Protein AF-A0A0A1UCP6-F1 (afdb_monomer)

pLDDT: mean 75.18, std 12.32, range [42.5, 94.0]

Structure (mmCIF, N/CA/C/O backbone):
data_AF-A0A0A1UCP6-F1
#
_entry.id   AF-A0A0A1UCP6-F1
#
loop_
_atom_site.group_PDB
_atom_site.id
_atom_site.type_symbol
_atom_site.label_atom_id
_atom_site.label_alt_id
_atom_site.label_comp_id
_atom_site.label_asym_id
_atom_site.label_entity_id
_atom_site.label_seq_id
_atom_site.pdbx_PDB_ins_code
_atom_site.Cartn_x
_atom_site.Cartn_y
_atom_site.Cartn_z
_atom_site.occupancy
_atom_site.B_iso_or_equiv
_atom_site.auth_seq_id
_atom_site.auth_comp_id
_atom_site.auth_asym_id
_atom_site.auth_atom_id
_atom_site.pdbx_PDB_model_num
ATOM 1 N N . MET A 1 1 ? 9.642 15.425 -18.291 1.00 62.22 1 MET A N 1
ATOM 2 C CA . MET A 1 1 ? 8.719 14.334 -17.894 1.00 62.22 1 MET A CA 1
ATOM 3 C C . MET A 1 1 ? 8.467 14.471 -16.398 1.00 62.22 1 MET A C 1
ATOM 5 O O . MET A 1 1 ? 9.433 14.628 -15.663 1.00 62.22 1 MET A O 1
ATOM 9 N N . ASP A 1 2 ? 7.204 14.522 -15.971 1.00 71.44 2 ASP A N 1
ATOM 10 C CA . ASP A 1 2 ? 6.831 14.714 -14.560 1.00 71.44 2 ASP A CA 1
ATOM 11 C C . ASP A 1 2 ? 6.806 13.388 -13.767 1.00 71.44 2 ASP A C 1
ATOM 13 O O . ASP A 1 2 ? 6.922 12.300 -14.337 1.00 71.44 2 ASP A O 1
ATOM 17 N N . ILE A 1 3 ? 6.688 13.482 -12.436 1.00 72.69 3 ILE A N 1
ATOM 18 C CA . ILE A 1 3 ? 6.697 12.328 -11.514 1.00 72.69 3 ILE A CA 1
ATOM 19 C C . ILE A 1 3 ? 5.579 11.337 -11.844 1.00 72.69 3 ILE A C 1
ATOM 21 O O . ILE A 1 3 ? 5.794 10.130 -11.817 1.00 72.69 3 ILE A O 1
ATOM 25 N N . ILE A 1 4 ? 4.396 11.837 -12.193 1.00 79.56 4 ILE A N 1
ATOM 26 C CA . ILE A 1 4 ? 3.227 11.015 -12.520 1.00 79.56 4 ILE A CA 1
ATOM 27 C C . ILE A 1 4 ? 3.495 10.199 -13.780 1.00 79.56 4 ILE A C 1
ATOM 29 O O . ILE A 1 4 ? 3.232 9.001 -13.818 1.00 79.56 4 ILE A O 1
ATOM 33 N N . THR A 1 5 ? 4.067 10.825 -14.804 1.00 80.81 5 THR A N 1
ATOM 34 C CA . THR A 1 5 ? 4.462 10.149 -16.037 1.00 80.81 5 THR A CA 1
ATOM 35 C C . THR A 1 5 ? 5.521 9.087 -15.756 1.00 80.81 5 THR A C 1
ATOM 37 O O . THR A 1 5 ? 5.416 7.981 -16.279 1.00 80.81 5 THR A O 1
ATOM 40 N N . LEU A 1 6 ? 6.495 9.366 -14.884 1.00 77.50 6 LEU A N 1
ATOM 41 C CA . LEU A 1 6 ? 7.478 8.362 -14.471 1.00 77.50 6 LEU A CA 1
ATOM 42 C C . LEU A 1 6 ? 6.816 7.167 -13.766 1.00 77.50 6 LEU A C 1
ATOM 44 O O . LEU A 1 6 ? 7.132 6.024 -14.088 1.00 77.50 6 LEU A O 1
ATOM 48 N N . LEU A 1 7 ? 5.893 7.415 -12.835 1.00 78.69 7 LEU A N 1
ATOM 49 C CA . LEU A 1 7 ? 5.164 6.357 -12.131 1.00 78.69 7 LEU A CA 1
ATOM 50 C C . LEU A 1 7 ? 4.302 5.523 -13.093 1.00 78.69 7 LEU A C 1
ATOM 52 O O . LEU A 1 7 ? 4.290 4.300 -12.990 1.00 78.69 7 LEU A O 1
ATOM 56 N N . LYS A 1 8 ? 3.660 6.147 -14.089 1.00 85.75 8 LYS A N 1
ATOM 57 C CA . LYS A 1 8 ? 2.941 5.433 -15.163 1.00 85.75 8 LYS A CA 1
ATOM 58 C C . LYS A 1 8 ? 3.870 4.597 -16.033 1.00 85.75 8 LYS A C 1
ATOM 60 O O . LYS A 1 8 ? 3.521 3.497 -16.433 1.00 85.75 8 LYS A O 1
ATOM 65 N N . VAL A 1 9 ? 5.062 5.096 -16.346 1.00 81.75 9 VAL A N 1
ATOM 66 C CA . VAL A 1 9 ? 6.049 4.304 -17.088 1.00 81.75 9 VAL A CA 1
ATOM 67 C C . VAL A 1 9 ? 6.480 3.103 -16.247 1.00 81.75 9 VAL A C 1
ATOM 69 O O . VAL A 1 9 ? 6.507 1.989 -16.761 1.00 81.75 9 VAL A O 1
ATOM 72 N N . LEU A 1 10 ? 6.727 3.293 -14.947 1.00 77.81 10 LEU A N 1
ATOM 73 C CA . LEU A 1 10 ? 7.069 2.218 -14.012 1.00 77.81 10 LEU A CA 1
ATOM 74 C C . LEU A 1 10 ? 6.022 1.103 -13.952 1.00 77.81 10 LEU A C 1
ATOM 76 O O . LEU A 1 10 ? 6.405 -0.065 -13.852 1.00 77.81 10 LEU A O 1
ATOM 80 N N . THR A 1 11 ? 4.726 1.424 -14.032 1.00 80.00 11 THR A N 1
ATOM 81 C CA . THR A 1 11 ? 3.682 0.386 -14.050 1.00 80.00 11 THR A CA 1
ATOM 82 C C . THR A 1 11 ? 3.721 -0.477 -15.304 1.00 80.00 11 THR A C 1
ATOM 84 O O . THR A 1 11 ? 3.283 -1.621 -15.266 1.00 80.00 11 THR A O 1
ATOM 87 N N . VAL A 1 12 ? 4.287 0.042 -16.395 1.00 79.19 12 VAL A N 1
ATOM 88 C CA . VAL A 1 12 ? 4.364 -0.650 -17.683 1.00 79.19 12 VAL A CA 1
ATOM 89 C C . VAL A 1 12 ? 5.700 -1.359 -17.885 1.00 79.19 12 VAL A C 1
ATOM 91 O O . VAL A 1 12 ? 5.734 -2.349 -18.601 1.00 79.19 12 VAL A O 1
ATOM 94 N N . ILE A 1 13 ? 6.805 -0.895 -17.296 1.00 76.12 13 ILE A N 1
ATOM 95 C CA . ILE A 1 13 ? 8.137 -1.461 -17.587 1.00 76.12 13 ILE A CA 1
ATOM 96 C C . ILE A 1 13 ? 8.645 -2.469 -16.552 1.00 76.12 13 ILE A C 1
ATOM 98 O O . ILE A 1 13 ?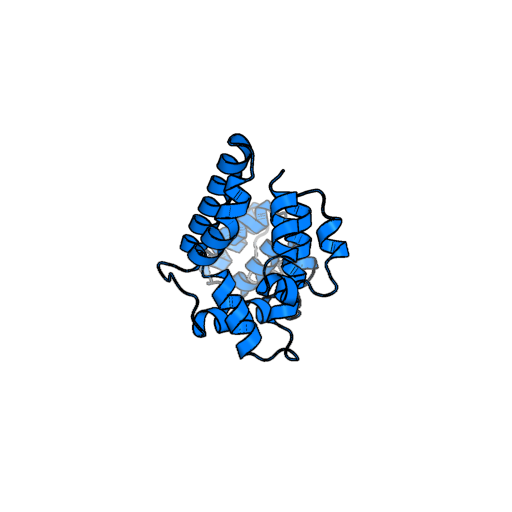 9.540 -3.247 -16.879 1.00 76.12 13 ILE A O 1
ATOM 102 N N . SER A 1 14 ? 8.140 -2.454 -15.310 1.00 77.69 14 SER A N 1
ATOM 103 C CA . SER A 1 14 ? 8.591 -3.417 -14.296 1.00 77.69 14 SER A CA 1
ATOM 104 C C . SER A 1 14 ? 7.776 -4.705 -14.419 1.00 77.69 14 SER A C 1
ATOM 106 O O . SER A 1 14 ? 6.551 -4.641 -14.381 1.00 77.69 14 SER A O 1
ATOM 108 N N . PRO A 1 15 ? 8.401 -5.889 -14.515 1.00 81.56 15 PRO A N 1
ATOM 109 C CA . PRO A 1 15 ? 7.662 -7.152 -14.567 1.00 81.56 15 PRO A CA 1
ATOM 110 C C . PRO A 1 15 ? 6.714 -7.345 -13.374 1.00 81.56 15 PRO A C 1
ATOM 112 O O . PRO A 1 15 ? 5.604 -7.842 -13.517 1.00 81.56 15 PRO A O 1
ATOM 115 N N . GLU A 1 16 ? 7.133 -6.913 -12.187 1.00 82.75 16 GLU A N 1
ATOM 116 C CA . GLU A 1 16 ? 6.365 -7.038 -10.950 1.00 82.75 16 GLU A CA 1
ATOM 117 C C . GLU A 1 16 ? 5.139 -6.117 -10.955 1.00 82.75 16 GLU A C 1
ATOM 119 O O . GLU A 1 16 ? 4.050 -6.541 -10.579 1.00 82.75 16 GLU A O 1
ATOM 124 N N . THR A 1 17 ? 5.285 -4.878 -11.439 1.00 81.75 17 THR A N 1
ATOM 125 C CA . THR A 1 17 ? 4.154 -3.950 -11.572 1.00 81.75 17 THR A CA 1
ATOM 126 C C . THR A 1 17 ? 3.207 -4.406 -12.677 1.00 81.75 17 THR A C 1
ATOM 128 O O . THR A 1 17 ? 1.997 -4.372 -12.476 1.00 81.75 17 THR A O 1
ATOM 131 N N . GLN A 1 18 ? 3.725 -4.920 -13.796 1.00 84.75 18 GLN A N 1
ATOM 132 C CA . GLN A 1 18 ? 2.898 -5.446 -14.882 1.00 84.75 18 GLN A CA 1
ATOM 133 C C . GLN A 1 18 ? 1.948 -6.550 -14.409 1.00 84.75 18 GLN A C 1
ATOM 135 O O . GLN A 1 18 ? 0.801 -6.612 -14.849 1.00 84.75 18 GLN A O 1
ATOM 140 N N . VAL A 1 19 ? 2.428 -7.422 -13.518 1.00 87.81 19 VAL A N 1
ATOM 141 C CA . VAL A 1 19 ? 1.635 -8.520 -12.958 1.00 87.81 19 VAL A CA 1
ATOM 142 C C . VAL A 1 19 ? 0.535 -8.003 -12.029 1.00 87.81 19 VAL A C 1
ATOM 144 O O . VAL A 1 19 ? -0.573 -8.529 -12.069 1.00 87.81 19 VAL A O 1
ATOM 147 N N . ILE A 1 20 ? 0.807 -6.970 -11.226 1.00 88.50 20 ILE A N 1
ATOM 148 C CA . ILE A 1 20 ? -0.195 -6.378 -10.325 1.00 88.50 20 ILE A CA 1
ATOM 149 C C . ILE A 1 20 ? -1.248 -5.591 -11.117 1.00 88.50 20 ILE A C 1
ATOM 151 O O . ILE A 1 20 ? -2.444 -5.745 -10.889 1.00 88.50 20 ILE A O 1
ATOM 155 N N . PHE A 1 21 ? -0.816 -4.750 -12.056 1.00 88.81 21 PHE A N 1
ATOM 156 C CA . PHE A 1 21 ? -1.689 -3.817 -12.774 1.00 88.81 21 PHE A CA 1
ATOM 157 C C . PHE A 1 21 ? -2.308 -4.412 -14.046 1.00 88.81 21 PHE A C 1
ATOM 159 O O . PHE A 1 21 ? -2.930 -3.692 -14.834 1.00 88.81 21 PHE A O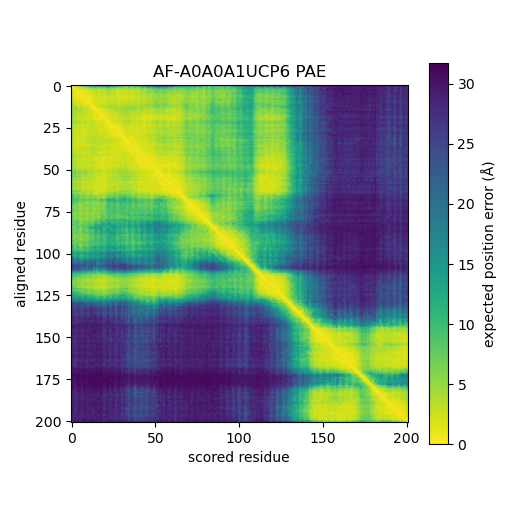 1
ATOM 166 N N . GLN A 1 22 ? -2.170 -5.723 -14.266 1.00 87.88 22 GLN A N 1
ATOM 167 C CA . GLN A 1 22 ? -2.769 -6.395 -15.411 1.00 87.88 22 GLN A CA 1
ATOM 168 C C . GLN A 1 22 ? -4.293 -6.205 -15.409 1.00 87.88 22 GLN A C 1
ATOM 170 O O . GLN A 1 22 ? -4.979 -6.586 -14.469 1.00 87.88 22 GLN A O 1
ATOM 175 N N . GLY A 1 23 ? -4.823 -5.614 -16.484 1.00 87.25 23 GLY A N 1
ATOM 176 C CA . GLY A 1 23 ? -6.251 -5.292 -16.600 1.00 87.25 23 GLY A CA 1
ATOM 177 C C . GLY A 1 23 ? -6.663 -3.949 -15.983 1.00 87.25 23 GLY A C 1
ATOM 178 O O . GLY A 1 23 ? -7.794 -3.533 -16.195 1.00 87.25 23 GLY A O 1
ATOM 179 N N . HIS A 1 24 ? -5.746 -3.241 -15.314 1.00 89.88 24 HIS A N 1
ATOM 180 C CA . HIS A 1 24 ? -5.989 -1.945 -14.664 1.00 89.88 24 HIS A CA 1
ATOM 181 C C . HIS A 1 24 ? -5.216 -0.776 -15.301 1.00 89.88 24 HIS A C 1
ATOM 183 O O . HIS A 1 24 ? -5.232 0.346 -14.798 1.00 89.88 24 HIS A O 1
ATOM 189 N N . TYR A 1 25 ? -4.519 -1.007 -16.419 1.00 88.69 25 TYR A N 1
ATOM 190 C CA . TYR A 1 25 ? -3.689 0.020 -17.058 1.00 88.69 25 TYR A CA 1
ATOM 191 C C . TYR A 1 25 ? -4.474 1.269 -17.458 1.00 88.69 25 TYR A C 1
ATOM 193 O O . TYR A 1 25 ? -3.958 2.372 -17.324 1.00 88.69 25 TYR A O 1
ATOM 201 N N . GLU A 1 26 ? -5.709 1.116 -17.937 1.00 88.12 26 GLU A N 1
ATOM 202 C CA . GLU A 1 26 ? -6.530 2.262 -18.328 1.00 88.12 26 GLU A CA 1
ATOM 203 C C . GLU A 1 26 ? -6.838 3.167 -17.126 1.00 88.12 26 GLU A C 1
ATOM 205 O O . GLU A 1 26 ? -6.632 4.377 -17.212 1.00 88.12 26 GLU A O 1
ATOM 210 N N . GLU A 1 27 ? -7.219 2.579 -15.989 1.00 88.94 27 GLU A N 1
ATOM 211 C CA . GLU A 1 27 ? -7.476 3.293 -14.731 1.00 88.94 27 GLU A CA 1
ATOM 212 C C . GLU A 1 27 ? -6.234 4.083 -14.289 1.00 88.94 27 GLU A C 1
ATOM 214 O O . GLU A 1 27 ? -6.307 5.283 -14.025 1.00 88.94 27 GLU A O 1
ATOM 219 N N . VAL A 1 28 ? -5.063 3.438 -14.316 1.00 88.00 28 VAL A N 1
ATOM 220 C CA . VAL A 1 28 ? -3.780 4.056 -13.944 1.00 88.00 28 VAL A CA 1
ATOM 221 C C . VAL A 1 28 ? -3.369 5.177 -14.904 1.00 88.00 28 VAL A C 1
ATOM 223 O O . VAL A 1 28 ? -2.857 6.221 -14.487 1.00 88.00 28 VAL A O 1
ATOM 226 N N . LEU A 1 29 ? -3.556 4.980 -16.210 1.00 89.00 29 LEU A N 1
ATOM 227 C CA . LEU A 1 29 ? -3.152 5.953 -17.225 1.00 89.00 29 LEU A CA 1
ATOM 228 C C . LEU A 1 29 ? -4.046 7.199 -17.222 1.00 89.00 29 LEU A C 1
ATOM 230 O O . LEU A 1 29 ? -3.567 8.273 -17.603 1.00 89.00 29 LEU A O 1
ATOM 234 N N . GLN A 1 30 ? -5.290 7.089 -16.749 1.00 90.38 30 GLN A N 1
ATOM 235 C CA . GLN A 1 30 ? -6.222 8.210 -16.618 1.00 90.38 30 GLN A CA 1
ATOM 236 C C . GLN A 1 30 ? -5.921 9.132 -15.423 1.00 90.38 30 GLN A C 1
ATOM 238 O O . GLN A 1 30 ? -6.314 10.298 -15.472 1.00 90.38 30 GLN A O 1
ATOM 243 N N . CYS A 1 31 ? -5.183 8.674 -14.401 1.00 87.81 31 CYS A N 1
ATOM 244 C CA . CYS A 1 31 ? -4.806 9.500 -13.246 1.00 87.81 31 CYS A CA 1
ATOM 245 C C . CYS A 1 31 ? -4.009 10.745 -13.672 1.00 87.81 31 CYS A C 1
ATOM 247 O O . CYS A 1 31 ? -2.991 10.646 -14.359 1.00 87.81 31 CYS A O 1
ATOM 249 N N . LYS A 1 32 ? -4.440 11.929 -13.252 1.00 86.75 32 LYS A N 1
ATOM 250 C CA . LYS A 1 32 ? -3.833 13.231 -13.564 1.00 86.75 32 LYS A CA 1
ATOM 251 C C . LYS A 1 32 ? -2.984 13.772 -12.425 1.00 86.75 32 LYS A C 1
ATOM 253 O O . LYS A 1 32 ? -2.122 14.607 -12.687 1.00 86.75 32 LYS A O 1
ATOM 258 N N . THR A 1 33 ? -3.219 13.315 -11.196 1.00 83.06 33 THR A N 1
ATOM 259 C CA . THR A 1 33 ? -2.456 13.728 -10.009 1.00 83.06 33 THR A CA 1
ATOM 260 C C . THR A 1 33 ? -1.809 12.537 -9.293 1.00 83.06 33 THR A C 1
ATOM 262 O O . THR A 1 33 ? -2.138 11.377 -9.560 1.00 83.06 33 THR A O 1
ATOM 265 N N . ILE A 1 34 ? -0.855 12.812 -8.395 1.00 75.56 34 ILE A N 1
ATOM 266 C CA . ILE A 1 34 ? -0.212 11.774 -7.573 1.00 75.56 34 ILE A CA 1
ATOM 267 C C . ILE A 1 34 ? -1.237 11.185 -6.601 1.00 75.56 34 ILE A C 1
ATOM 269 O O . ILE A 1 34 ? -1.269 9.978 -6.397 1.00 75.56 34 ILE A O 1
ATOM 273 N N . GLU A 1 35 ? -2.109 12.018 -6.043 1.00 78.12 35 GLU A N 1
ATOM 274 C CA . GLU A 1 35 ? -3.166 11.613 -5.120 1.00 78.12 35 GLU A CA 1
ATOM 275 C C . GLU A 1 35 ? -4.136 10.640 -5.792 1.00 78.12 35 GLU A C 1
ATOM 277 O O . GLU A 1 35 ? -4.393 9.568 -5.250 1.00 78.12 35 GLU A O 1
ATOM 282 N N . GLU A 1 36 ? -4.615 10.964 -6.999 1.00 82.75 36 GLU A N 1
ATOM 283 C CA . GLU A 1 36 ? -5.460 10.063 -7.794 1.00 82.75 36 GLU A CA 1
ATOM 284 C C . GLU A 1 36 ? -4.768 8.718 -8.042 1.00 82.75 36 GLU A C 1
ATOM 286 O O . GLU A 1 36 ? -5.387 7.660 -7.929 1.00 82.75 36 GLU A O 1
ATOM 291 N N . MET A 1 37 ? -3.465 8.748 -8.324 1.00 82.38 37 MET A N 1
ATOM 292 C CA . MET A 1 37 ? -2.677 7.538 -8.528 1.00 82.38 37 MET A CA 1
ATOM 293 C C . MET A 1 37 ? -2.542 6.709 -7.248 1.00 82.38 37 MET A C 1
ATOM 295 O O . MET A 1 37 ? -2.660 5.490 -7.309 1.00 82.38 37 MET A O 1
ATOM 299 N N . MET A 1 38 ? -2.363 7.339 -6.084 1.00 77.12 38 MET A N 1
ATOM 300 C CA . MET A 1 38 ? -2.321 6.639 -4.795 1.00 77.12 38 MET A CA 1
ATOM 301 C C . MET A 1 38 ? -3.667 5.982 -4.460 1.00 77.12 38 MET A C 1
ATOM 303 O O . MET A 1 38 ? -3.688 4.830 -4.018 1.00 77.12 38 MET A O 1
ATOM 307 N N . TYR A 1 39 ? -4.784 6.668 -4.731 1.00 78.12 39 TYR A N 1
ATOM 308 C CA . TYR A 1 39 ? -6.129 6.103 -4.579 1.00 78.12 39 TYR A CA 1
ATOM 309 C C . TYR A 1 39 ? -6.404 4.944 -5.540 1.00 78.12 39 TYR A C 1
ATOM 311 O O . TYR A 1 39 ? -7.149 4.036 -5.187 1.00 78.12 39 TYR A O 1
ATOM 319 N N . CYS A 1 40 ? -5.803 4.952 -6.730 1.00 84.56 40 CYS A N 1
ATOM 320 C CA . CYS A 1 40 ? -5.899 3.854 -7.688 1.00 84.56 40 CYS A CA 1
ATOM 321 C C . CYS A 1 40 ? -5.001 2.668 -7.286 1.00 84.56 40 CYS A C 1
ATOM 323 O O . CYS A 1 40 ? -5.446 1.522 -7.248 1.00 84.56 40 CYS A O 1
ATOM 325 N N . PHE A 1 41 ? -3.743 2.930 -6.924 1.00 85.25 41 PHE A N 1
ATOM 326 C CA . PHE A 1 41 ? -2.743 1.896 -6.648 1.00 85.25 41 PHE A CA 1
ATOM 327 C C . PHE A 1 41 ? -3.066 1.080 -5.404 1.00 85.25 41 PHE A C 1
ATOM 329 O O . PHE A 1 41 ? -2.901 -0.138 -5.432 1.00 85.25 41 PHE A O 1
ATOM 336 N N . GLY A 1 42 ? -3.514 1.731 -4.326 1.00 81.56 42 GLY A N 1
ATOM 337 C CA . GLY A 1 42 ? -3.803 1.065 -3.054 1.00 81.56 42 GLY A CA 1
ATOM 338 C C . GLY A 1 42 ? -4.747 -0.132 -3.223 1.00 81.56 42 GLY A C 1
ATOM 339 O O . GLY A 1 42 ? -4.321 -1.262 -2.988 1.00 81.56 42 GLY A O 1
ATOM 340 N N . PRO A 1 43 ? -5.987 0.074 -3.705 1.00 82.44 43 PRO A N 1
ATOM 341 C CA . PRO A 1 43 ? -6.952 -1.002 -3.915 1.00 82.44 43 PRO A CA 1
ATOM 342 C C . PRO A 1 43 ? -6.454 -2.109 -4.849 1.00 82.44 43 PRO A C 1
ATOM 344 O O . PRO A 1 43 ? -6.677 -3.284 -4.560 1.00 82.44 43 PRO A O 1
ATOM 347 N N . ILE A 1 44 ? -5.764 -1.760 -5.942 1.00 87.69 44 ILE A N 1
ATOM 348 C CA . ILE A 1 44 ? -5.245 -2.741 -6.908 1.00 87.69 44 ILE A CA 1
ATOM 349 C C . ILE A 1 44 ? -4.173 -3.623 -6.256 1.00 87.69 44 ILE A C 1
ATOM 351 O O . ILE A 1 44 ? -4.253 -4.850 -6.326 1.00 87.69 44 ILE A O 1
ATOM 355 N N . MET A 1 45 ? -3.201 -3.016 -5.569 1.00 87.19 45 MET A N 1
ATOM 356 C CA . MET A 1 45 ? -2.148 -3.752 -4.865 1.00 87.19 45 MET A CA 1
ATOM 357 C C . MET A 1 45 ? -2.725 -4.617 -3.747 1.00 87.19 45 MET A C 1
ATOM 359 O O . MET A 1 45 ? -2.392 -5.795 -3.647 1.00 87.19 45 MET A O 1
ATOM 363 N N . THR A 1 46 ? -3.628 -4.068 -2.933 1.00 85.56 46 THR A N 1
ATOM 364 C CA . THR A 1 46 ? -4.300 -4.817 -1.869 1.00 85.56 46 THR A CA 1
ATOM 365 C C . THR A 1 46 ? -5.060 -6.015 -2.431 1.00 85.56 46 THR A C 1
ATOM 367 O O . THR A 1 46 ? -4.910 -7.121 -1.916 1.00 85.56 46 THR A O 1
ATOM 370 N N . ARG A 1 47 ? -5.820 -5.836 -3.520 1.00 87.94 47 ARG A N 1
ATOM 371 C CA . ARG A 1 47 ? -6.534 -6.936 -4.177 1.00 87.94 47 ARG A CA 1
ATOM 372 C C . ARG A 1 47 ? -5.571 -8.011 -4.662 1.00 87.94 47 ARG A C 1
ATOM 374 O O . ARG A 1 47 ? -5.808 -9.179 -4.389 1.00 87.94 47 ARG A O 1
ATOM 381 N N . PHE A 1 48 ? -4.481 -7.623 -5.320 1.00 91.12 48 PHE A N 1
ATOM 382 C CA . PHE A 1 48 ? -3.469 -8.561 -5.799 1.00 91.12 48 PHE A CA 1
ATOM 383 C C . PHE A 1 48 ? -2.858 -9.393 -4.661 1.00 91.12 48 PHE A C 1
ATOM 385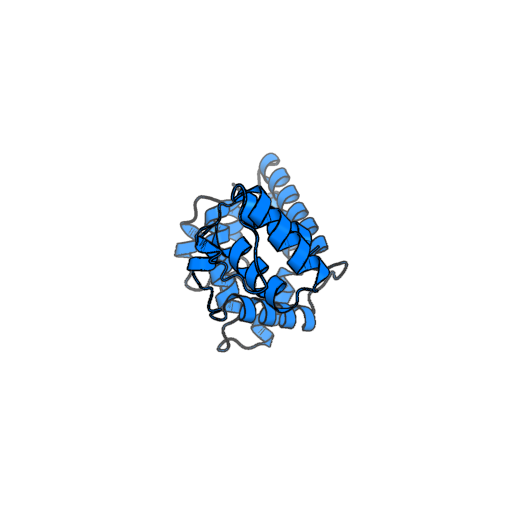 O O . PHE A 1 48 ? -2.780 -10.616 -4.753 1.00 91.12 48 PHE A O 1
ATOM 392 N N . PHE A 1 49 ? -2.433 -8.753 -3.568 1.00 89.56 49 PHE A N 1
ATOM 393 C CA . PHE A 1 49 ? -1.785 -9.465 -2.464 1.00 89.56 49 PHE A CA 1
ATOM 394 C C . PHE A 1 49 ? -2.752 -10.321 -1.639 1.00 89.56 49 PHE A C 1
ATOM 396 O O . PHE A 1 49 ? -2.321 -11.299 -1.027 1.00 89.56 49 PHE A O 1
ATOM 403 N N . LEU A 1 50 ? -4.043 -9.992 -1.624 1.00 89.44 50 LEU A N 1
ATOM 404 C CA . LEU A 1 50 ? -5.060 -10.763 -0.907 1.00 89.44 50 LEU A CA 1
ATOM 405 C C . LEU A 1 50 ? -5.752 -11.828 -1.760 1.00 89.44 50 LEU A C 1
ATOM 407 O O . LEU A 1 50 ? -6.484 -12.643 -1.205 1.00 89.44 50 LEU A O 1
ATOM 411 N N . ASP A 1 51 ? -5.529 -11.849 -3.074 1.00 90.25 51 ASP A N 1
ATOM 412 C CA . ASP A 1 51 ? -6.132 -12.841 -3.957 1.00 90.25 51 ASP A CA 1
ATOM 413 C C . ASP A 1 51 ? -5.535 -14.235 -3.709 1.00 90.25 51 ASP A C 1
ATOM 415 O O . ASP A 1 51 ? -4.384 -14.526 -4.048 1.00 90.25 51 ASP A O 1
ATOM 419 N N . GLU A 1 52 ? -6.335 -15.114 -3.106 1.00 88.38 52 GLU A N 1
ATOM 420 C CA . GLU A 1 52 ? -5.957 -16.496 -2.801 1.00 88.38 52 GLU A CA 1
ATOM 421 C C . GLU A 1 52 ? -5.848 -17.377 -4.056 1.00 88.38 52 GLU A C 1
ATOM 423 O O . GLU A 1 52 ? -5.222 -18.435 -3.997 1.00 88.38 52 GLU A O 1
ATOM 428 N N . ALA A 1 53 ? -6.382 -16.940 -5.205 1.00 92.56 53 ALA A N 1
ATOM 429 C CA . ALA A 1 53 ? -6.163 -17.617 -6.482 1.00 92.56 53 ALA A CA 1
ATOM 430 C C . ALA A 1 53 ? -4.721 -17.443 -6.993 1.00 92.56 53 ALA A C 1
ATOM 432 O O . ALA A 1 53 ? -4.263 -18.217 -7.840 1.00 92.56 53 ALA A O 1
ATOM 433 N N . ILE A 1 54 ? -3.990 -16.444 -6.486 1.00 92.06 54 ILE A N 1
ATOM 434 C CA . ILE A 1 54 ? -2.583 -16.220 -6.812 1.00 92.06 54 ILE A CA 1
ATOM 435 C C . ILE A 1 54 ? -1.709 -16.985 -5.800 1.00 92.06 54 ILE A C 1
ATOM 437 O O . ILE A 1 54 ? -1.848 -16.775 -4.588 1.00 92.06 54 ILE A O 1
ATOM 441 N N . PRO A 1 55 ? -0.763 -17.832 -6.260 1.00 94.00 55 PRO A N 1
ATOM 442 C CA . PRO A 1 55 ? 0.133 -18.574 -5.373 1.00 94.00 55 PRO A CA 1
ATOM 443 C C . PRO A 1 55 ? 0.839 -17.665 -4.365 1.00 94.00 55 PRO A C 1
ATOM 445 O O . PRO A 1 55 ? 1.251 -16.552 -4.707 1.00 94.00 55 PRO A O 1
ATOM 448 N N . TYR A 1 56 ? 0.972 -18.139 -3.125 1.00 92.06 56 TYR A N 1
ATOM 449 C CA . TYR A 1 56 ? 1.583 -17.375 -2.035 1.00 92.06 56 TYR A CA 1
ATOM 450 C C . TYR A 1 56 ? 3.000 -16.926 -2.396 1.00 92.06 56 TYR A C 1
ATOM 452 O O . TYR A 1 56 ? 3.329 -15.753 -2.254 1.00 92.06 56 TYR A O 1
ATOM 460 N N . GLU A 1 57 ? 3.796 -17.837 -2.952 1.00 91.06 57 GLU A N 1
ATOM 461 C CA . GLU A 1 57 ? 5.191 -17.617 -3.329 1.00 91.06 57 GLU A CA 1
ATOM 462 C C . GLU A 1 57 ? 5.297 -16.482 -4.346 1.00 91.06 57 GLU A C 1
ATOM 464 O O . GLU A 1 57 ? 6.103 -15.572 -4.188 1.00 91.06 57 GLU A O 1
ATOM 469 N N . LYS A 1 58 ? 4.399 -16.464 -5.337 1.00 90.88 58 LYS A N 1
ATOM 470 C CA . LYS A 1 58 ? 4.349 -15.406 -6.350 1.00 90.88 58 LYS A CA 1
ATOM 471 C C . LYS A 1 58 ? 4.013 -14.043 -5.738 1.00 90.88 58 LYS A C 1
ATOM 473 O O . LYS A 1 58 ? 4.590 -13.030 -6.131 1.00 90.88 58 LYS A O 1
ATOM 478 N N . ARG A 1 59 ? 3.077 -13.997 -4.785 1.00 91.31 59 ARG A N 1
ATOM 479 C CA . ARG A 1 59 ? 2.727 -12.754 -4.079 1.00 91.31 59 ARG A CA 1
ATOM 480 C C . ARG A 1 59 ? 3.877 -12.281 -3.187 1.00 91.31 59 ARG A C 1
ATOM 482 O O . ARG A 1 59 ? 4.193 -11.092 -3.198 1.00 91.31 59 ARG A O 1
ATOM 489 N N . TYR A 1 60 ? 4.535 -13.202 -2.485 1.00 89.69 60 TYR A N 1
ATOM 490 C CA . TYR A 1 60 ? 5.691 -12.913 -1.642 1.00 89.69 60 TYR A CA 1
ATOM 491 C C . TYR A 1 60 ? 6.889 -12.406 -2.453 1.00 89.69 60 TYR A C 1
ATOM 493 O O . TYR A 1 60 ? 7.477 -11.392 -2.090 1.00 89.69 60 TYR A O 1
ATOM 501 N N . GLU A 1 61 ? 7.221 -13.039 -3.580 1.00 88.19 61 GLU A N 1
ATOM 502 C CA . GLU A 1 61 ? 8.307 -12.604 -4.469 1.00 88.19 61 GLU A CA 1
ATOM 503 C C . GLU A 1 61 ? 8.118 -11.156 -4.930 1.00 88.19 61 GLU A C 1
ATOM 505 O O . GLU A 1 61 ? 9.051 -10.350 -4.894 1.00 88.19 61 GLU A O 1
ATOM 510 N N . ILE A 1 62 ? 6.890 -10.807 -5.318 1.00 86.62 62 ILE A N 1
ATOM 511 C CA . ILE A 1 62 ? 6.538 -9.449 -5.731 1.00 86.62 62 ILE A CA 1
ATOM 512 C C . ILE A 1 62 ? 6.642 -8.486 -4.544 1.00 86.62 62 ILE A C 1
ATOM 514 O O . ILE A 1 62 ? 7.279 -7.440 -4.666 1.00 86.62 62 ILE A O 1
ATOM 518 N N . PHE A 1 63 ? 6.099 -8.842 -3.377 1.00 84.75 63 PHE A N 1
ATOM 519 C CA . PHE A 1 63 ? 6.224 -8.040 -2.155 1.00 84.75 63 PHE A CA 1
ATOM 520 C C . PHE A 1 63 ? 7.695 -7.782 -1.781 1.00 84.75 63 PHE A C 1
ATOM 522 O O . PHE A 1 63 ? 8.096 -6.646 -1.509 1.00 84.75 63 PHE A O 1
ATOM 529 N N . ALA A 1 64 ? 8.526 -8.824 -1.840 1.00 81.50 64 ALA A N 1
ATOM 530 C CA . ALA A 1 64 ? 9.956 -8.753 -1.578 1.00 81.50 64 ALA A CA 1
ATOM 531 C C . ALA A 1 64 ? 10.679 -7.841 -2.581 1.00 81.50 64 ALA A C 1
ATOM 533 O O . ALA A 1 64 ? 11.532 -7.043 -2.184 1.00 81.50 64 ALA A O 1
ATOM 534 N N . ALA A 1 65 ? 10.302 -7.899 -3.861 1.00 78.31 65 ALA A N 1
ATOM 535 C CA . ALA A 1 65 ? 10.853 -7.039 -4.902 1.00 78.31 65 ALA A CA 1
ATOM 536 C C . ALA A 1 65 ? 10.534 -5.552 -4.670 1.00 78.31 65 ALA A C 1
ATOM 538 O O . ALA A 1 65 ? 11.425 -4.715 -4.823 1.00 78.31 65 ALA A O 1
ATOM 539 N N . PHE A 1 66 ? 9.316 -5.210 -4.231 1.00 73.12 66 PHE A N 1
ATOM 540 C CA . PHE A 1 66 ? 8.961 -3.825 -3.880 1.00 73.12 66 PHE A CA 1
ATOM 541 C C . PHE A 1 66 ? 9.736 -3.298 -2.671 1.00 73.12 66 PHE A C 1
ATOM 543 O O . PHE A 1 66 ? 10.060 -2.110 -2.599 1.00 73.12 66 PHE A O 1
ATOM 550 N N . GLY A 1 67 ? 10.068 -4.172 -1.723 1.00 66.75 67 GLY A N 1
ATOM 551 C CA . GLY A 1 67 ? 10.897 -3.787 -0.592 1.00 66.75 67 GLY A CA 1
ATOM 552 C C . GLY A 1 67 ? 12.399 -3.738 -0.887 1.00 66.75 67 GLY A C 1
ATOM 553 O O . GLY A 1 67 ? 13.142 -3.229 -0.047 1.00 66.75 67 GLY A O 1
ATOM 554 N N . ASP A 1 68 ? 12.874 -4.177 -2.053 1.00 71.69 68 ASP A N 1
ATOM 555 C CA . ASP A 1 68 ? 14.269 -3.999 -2.475 1.00 71.69 68 ASP A CA 1
ATOM 556 C C . ASP A 1 68 ? 14.445 -2.671 -3.235 1.00 71.69 68 ASP A C 1
ATOM 558 O O . ASP A 1 68 ? 14.554 -2.600 -4.464 1.00 71.69 68 ASP A O 1
ATOM 562 N N . HIS A 1 69 ? 14.491 -1.569 -2.482 1.00 65.44 69 HIS A N 1
ATOM 563 C CA . HIS A 1 69 ? 14.625 -0.228 -3.063 1.00 65.44 69 HIS A CA 1
ATOM 564 C C . HIS A 1 69 ? 15.922 -0.019 -3.832 1.00 65.44 69 HIS A C 1
ATOM 566 O O . HIS A 1 69 ? 15.948 0.805 -4.741 1.00 65.44 69 HIS A O 1
ATOM 572 N N . LYS A 1 70 ? 16.995 -0.745 -3.501 1.00 68.06 70 LYS A N 1
ATOM 573 C CA . LYS A 1 70 ? 18.253 -0.638 -4.246 1.00 68.06 70 LYS A CA 1
ATOM 574 C C . LYS A 1 70 ? 18.060 -1.144 -5.669 1.00 68.06 70 LYS A C 1
ATOM 576 O O . LYS A 1 70 ? 18.474 -0.467 -6.607 1.00 68.06 70 LYS A O 1
ATOM 581 N N . LYS A 1 71 ? 17.369 -2.276 -5.842 1.00 70.31 71 LYS A N 1
ATOM 582 C CA . LYS A 1 71 ? 16.999 -2.770 -7.175 1.00 70.31 71 LYS A CA 1
ATOM 583 C C . LYS A 1 71 ? 16.033 -1.835 -7.891 1.00 70.31 71 LYS A C 1
ATOM 585 O O . LYS A 1 71 ? 16.226 -1.580 -9.076 1.00 70.31 71 LYS A O 1
ATOM 590 N N . MET A 1 72 ? 15.036 -1.294 -7.192 1.00 69.06 72 MET A N 1
ATOM 591 C CA . MET A 1 72 ? 14.096 -0.336 -7.784 1.00 69.06 72 MET A CA 1
ATOM 592 C C . MET A 1 72 ? 14.814 0.924 -8.298 1.00 69.06 72 MET A C 1
ATOM 594 O O . MET A 1 72 ? 14.594 1.337 -9.433 1.00 69.06 72 MET A O 1
ATOM 598 N N . ILE A 1 73 ? 15.719 1.499 -7.499 1.00 68.88 73 ILE A N 1
ATOM 599 C CA . ILE A 1 73 ? 16.515 2.676 -7.876 1.00 68.88 73 ILE A CA 1
ATOM 600 C C . ILE A 1 73 ? 17.440 2.356 -9.050 1.00 68.88 73 ILE A C 1
ATOM 602 O O . ILE A 1 73 ? 17.472 3.121 -10.007 1.00 68.88 73 ILE A O 1
ATOM 606 N N . ALA A 1 74 ? 18.136 1.217 -9.022 1.00 73.81 74 ALA A N 1
ATOM 607 C CA . ALA A 1 74 ? 19.015 0.808 -10.117 1.00 73.81 74 ALA A CA 1
ATOM 608 C C . ALA A 1 74 ? 18.251 0.633 -11.445 1.00 73.81 74 ALA A C 1
ATOM 610 O O . ALA A 1 74 ? 18.752 0.994 -12.506 1.00 73.81 74 ALA A O 1
ATOM 611 N N . ARG A 1 75 ? 17.010 0.127 -11.400 1.00 71.06 75 ARG A N 1
ATOM 612 C CA . ARG A 1 75 ? 16.132 0.032 -12.582 1.00 71.06 75 ARG A CA 1
ATOM 613 C C . ARG A 1 75 ? 15.637 1.394 -13.064 1.00 71.06 75 ARG A C 1
ATOM 615 O O . ARG A 1 75 ? 15.399 1.574 -14.255 1.00 71.06 75 ARG A O 1
ATOM 622 N N . LEU A 1 76 ? 15.478 2.341 -12.145 1.00 72.06 76 LEU A N 1
ATOM 623 C CA . LEU A 1 76 ? 15.070 3.710 -12.440 1.00 72.06 76 LEU A CA 1
ATOM 624 C C . LEU A 1 76 ? 16.210 4.576 -12.966 1.00 72.06 76 LEU A C 1
ATOM 626 O O . LEU A 1 76 ? 15.952 5.532 -13.689 1.00 72.06 76 LEU A O 1
ATOM 630 N N . GLU A 1 77 ? 17.456 4.255 -12.636 1.00 75.00 77 GLU A N 1
ATOM 631 C CA . GLU A 1 77 ? 18.630 5.071 -12.941 1.00 75.00 77 GLU A CA 1
ATOM 632 C C . GLU A 1 77 ? 18.752 5.472 -14.426 1.00 75.00 77 GLU A C 1
ATOM 634 O O . GLU A 1 77 ? 18.944 6.661 -14.694 1.00 75.00 77 GLU A O 1
ATOM 639 N N . PRO A 1 78 ? 18.516 4.583 -15.415 1.00 75.75 78 PRO A N 1
ATOM 640 C CA . PRO A 1 78 ? 18.489 4.978 -16.825 1.00 75.75 78 PRO A CA 1
ATOM 641 C C . PRO A 1 78 ? 17.397 6.007 -17.158 1.00 75.75 78 PRO A C 1
ATOM 643 O O . PRO A 1 78 ? 17.628 6.911 -17.957 1.00 75.75 78 PRO A O 1
ATOM 646 N N . LEU A 1 79 ? 16.221 5.907 -16.528 1.00 72.50 79 LEU A N 1
ATOM 647 C CA . LEU A 1 79 ? 15.102 6.838 -16.729 1.00 72.50 79 LEU A CA 1
ATOM 648 C C . LEU A 1 79 ? 15.349 8.171 -16.022 1.00 72.50 79 LEU A C 1
ATOM 650 O O . LEU A 1 79 ? 15.013 9.223 -16.558 1.00 72.50 79 LEU A O 1
ATOM 654 N N . LEU A 1 80 ? 15.978 8.135 -14.844 1.00 71.81 80 LEU A N 1
ATOM 655 C CA . LEU A 1 80 ? 16.405 9.319 -14.095 1.00 71.81 80 LEU A CA 1
ATOM 656 C C . LEU A 1 80 ? 17.475 10.120 -14.841 1.00 71.81 80 LEU A C 1
ATOM 658 O O . LEU A 1 80 ? 17.493 11.345 -14.738 1.00 71.81 80 LEU A O 1
ATOM 662 N N . ASN A 1 81 ? 18.336 9.437 -15.596 1.00 71.44 81 ASN A N 1
ATOM 663 C CA . ASN A 1 81 ? 19.356 10.059 -16.439 1.00 71.44 81 ASN A CA 1
ATOM 664 C C . ASN A 1 81 ? 18.785 10.643 -17.741 1.00 71.44 81 ASN A C 1
ATOM 666 O O . ASN A 1 81 ? 19.410 11.513 -18.340 1.00 71.44 81 ASN A O 1
ATOM 670 N N . ALA A 1 82 ? 17.603 10.192 -18.171 1.00 71.75 82 ALA A N 1
ATOM 671 C CA . ALA A 1 82 ? 16.887 10.735 -19.326 1.00 71.75 82 ALA A CA 1
ATOM 672 C C . ALA A 1 82 ? 16.015 11.963 -18.981 1.00 71.75 82 ALA A C 1
ATOM 674 O O . ALA A 1 82 ? 15.362 12.526 -19.860 1.00 71.75 82 ALA A O 1
ATOM 675 N N . LEU A 1 83 ? 15.973 12.361 -17.706 1.00 70.75 83 LEU A N 1
ATOM 676 C CA . LEU A 1 83 ? 15.181 13.477 -17.198 1.00 70.75 83 LEU A CA 1
ATOM 677 C C . LEU A 1 83 ? 15.992 14.774 -17.116 1.00 70.75 83 LEU A C 1
ATOM 679 O O . LEU A 1 83 ? 17.201 14.761 -16.898 1.00 70.75 83 LEU A O 1
ATOM 683 N N . ASP A 1 84 ? 15.297 15.911 -17.226 1.00 72.31 84 ASP A N 1
ATOM 684 C CA . ASP A 1 84 ? 15.899 17.221 -16.974 1.00 72.31 84 ASP A CA 1
ATOM 685 C C . ASP A 1 84 ? 16.405 17.312 -15.520 1.00 72.31 84 ASP A C 1
ATOM 687 O O . ASP A 1 84 ? 15.714 16.833 -14.612 1.00 72.31 84 ASP A O 1
ATOM 691 N N . PRO A 1 85 ? 17.534 18.001 -15.248 1.00 72.06 85 PRO A N 1
ATOM 692 C CA . PRO A 1 85 ? 18.168 18.027 -13.923 1.00 72.06 85 PRO A CA 1
ATOM 693 C C . PRO A 1 85 ? 17.238 18.436 -12.770 1.00 72.06 85 PRO A C 1
ATOM 695 O O . PRO A 1 85 ? 17.367 17.931 -11.654 1.00 72.06 85 PRO A O 1
ATOM 698 N N . GLN A 1 86 ? 16.279 19.326 -13.043 1.00 71.06 86 GLN A N 1
ATOM 699 C CA . GLN A 1 86 ? 15.269 19.763 -12.078 1.00 71.06 86 GLN A CA 1
ATOM 700 C C . GLN A 1 86 ? 14.330 18.617 -11.668 1.00 71.06 86 GLN A C 1
ATOM 702 O O . GLN A 1 86 ? 14.097 18.411 -10.479 1.00 71.06 86 GLN A O 1
ATOM 707 N N . ASN A 1 87 ? 13.848 17.829 -12.634 1.00 69.38 87 ASN A N 1
ATOM 708 C CA . ASN A 1 87 ? 12.952 16.695 -12.389 1.00 69.38 87 ASN A CA 1
ATOM 709 C C . ASN A 1 87 ? 13.696 15.543 -11.699 1.00 69.38 87 ASN A C 1
ATOM 711 O O . ASN A 1 87 ? 13.165 14.918 -10.779 1.00 69.38 87 ASN A O 1
ATOM 715 N N . THR A 1 88 ? 14.956 15.307 -12.079 1.00 70.00 88 THR A N 1
ATOM 716 C CA . THR A 1 88 ? 15.828 14.321 -11.427 1.00 70.00 88 THR A CA 1
ATOM 717 C C . THR A 1 88 ? 16.017 14.628 -9.939 1.00 70.00 88 THR A C 1
ATOM 719 O O . THR A 1 88 ? 16.009 13.706 -9.122 1.00 70.00 88 THR A O 1
ATOM 722 N N . GLY A 1 89 ? 16.153 15.908 -9.570 1.00 69.69 89 GLY A N 1
ATOM 723 C CA . GLY A 1 89 ? 16.230 16.344 -8.173 1.00 69.69 89 GLY A CA 1
ATOM 724 C C . GLY A 1 89 ? 14.964 16.006 -7.384 1.00 69.69 89 GLY A C 1
ATOM 725 O O . GLY A 1 89 ? 15.047 15.359 -6.344 1.00 69.69 89 GLY A O 1
ATOM 726 N N . THR A 1 90 ? 13.789 16.366 -7.908 1.00 69.62 90 THR A N 1
ATOM 727 C CA . THR A 1 90 ? 12.504 16.112 -7.236 1.00 69.62 90 THR A CA 1
ATOM 728 C C . THR A 1 90 ? 12.226 14.620 -7.053 1.00 69.62 90 THR A C 1
ATOM 730 O O . THR A 1 90 ? 11.783 14.205 -5.985 1.00 69.62 90 THR A O 1
ATOM 733 N N . ILE A 1 91 ? 12.530 13.789 -8.054 1.00 69.38 91 ILE A N 1
ATOM 734 C CA . ILE A 1 91 ? 12.312 12.339 -7.960 1.00 69.38 91 ILE A CA 1
ATOM 735 C C . ILE A 1 91 ? 13.271 11.689 -6.960 1.00 69.38 91 ILE A C 1
ATOM 737 O O . ILE A 1 91 ? 12.860 10.815 -6.200 1.00 69.38 91 ILE A O 1
ATOM 741 N N . LYS A 1 92 ? 14.539 12.118 -6.915 1.00 71.19 92 LYS A N 1
ATOM 742 C CA . LYS A 1 92 ? 15.492 11.634 -5.903 1.00 71.19 92 LYS A CA 1
ATOM 743 C C . LYS A 1 92 ? 15.020 11.964 -4.487 1.00 71.19 92 LYS A C 1
ATOM 745 O O . LYS A 1 92 ? 15.100 11.099 -3.620 1.00 71.19 92 LYS A O 1
ATOM 750 N N . THR A 1 93 ? 14.485 13.166 -4.270 1.00 72.19 93 THR A N 1
ATOM 751 C CA . THR A 1 93 ? 13.871 13.540 -2.988 1.00 72.19 93 THR A CA 1
ATOM 752 C C . THR A 1 93 ? 12.680 12.643 -2.664 1.00 72.19 93 THR A C 1
ATOM 754 O O . THR A 1 93 ? 12.665 12.038 -1.602 1.00 72.19 93 THR A O 1
ATOM 757 N N . PHE A 1 94 ? 11.755 12.444 -3.606 1.00 69.62 94 PHE A N 1
ATOM 758 C CA . PHE A 1 94 ? 10.596 11.566 -3.416 1.00 69.62 94 PHE A CA 1
ATOM 759 C C . PHE A 1 94 ? 10.985 10.121 -3.055 1.00 69.62 94 PHE A C 1
ATOM 761 O O . PHE A 1 94 ? 10.418 9.523 -2.143 1.00 69.62 94 PHE A O 1
ATOM 768 N N . ILE A 1 95 ? 11.992 9.558 -3.731 1.00 69.19 95 ILE A N 1
ATOM 769 C CA . ILE A 1 95 ? 12.521 8.223 -3.419 1.00 69.19 95 ILE A CA 1
ATOM 770 C C . ILE A 1 95 ? 13.105 8.183 -2.000 1.00 69.19 95 ILE A C 1
ATOM 772 O O . ILE A 1 95 ? 12.874 7.217 -1.274 1.00 69.19 95 ILE A O 1
ATOM 776 N N . ASN A 1 96 ? 13.849 9.215 -1.596 1.00 67.00 96 ASN A N 1
ATOM 777 C CA . ASN A 1 96 ? 14.401 9.309 -0.245 1.00 67.00 96 ASN A CA 1
ATOM 778 C C . ASN A 1 96 ? 13.298 9.455 0.815 1.00 67.00 96 ASN A C 1
ATOM 780 O O . ASN A 1 96 ? 13.385 8.824 1.865 1.00 67.00 96 ASN A O 1
ATOM 784 N N . ASP A 1 97 ? 12.235 10.207 0.536 1.00 65.31 97 ASP A N 1
ATOM 785 C CA . ASP A 1 97 ? 11.098 10.358 1.450 1.00 65.31 97 ASP A CA 1
ATOM 786 C C . ASP A 1 97 ? 10.372 9.021 1.657 1.00 65.31 97 ASP A C 1
ATOM 788 O O . ASP A 1 97 ? 10.071 8.644 2.792 1.00 65.31 97 ASP A O 1
ATOM 792 N N . ILE A 1 98 ? 10.189 8.233 0.589 1.00 64.56 98 ILE A N 1
ATOM 793 C CA . ILE A 1 98 ? 9.678 6.855 0.688 1.00 64.56 98 ILE A CA 1
ATOM 794 C C . ILE A 1 98 ? 10.588 5.993 1.579 1.00 64.56 98 ILE A C 1
ATOM 796 O O . ILE A 1 98 ? 10.090 5.198 2.380 1.00 64.56 98 ILE A O 1
ATOM 800 N N . GLN A 1 99 ? 11.914 6.148 1.484 1.00 62.78 99 GLN A N 1
ATOM 801 C CA . GLN A 1 99 ? 12.852 5.416 2.345 1.00 62.78 99 GLN A CA 1
ATOM 802 C C . GL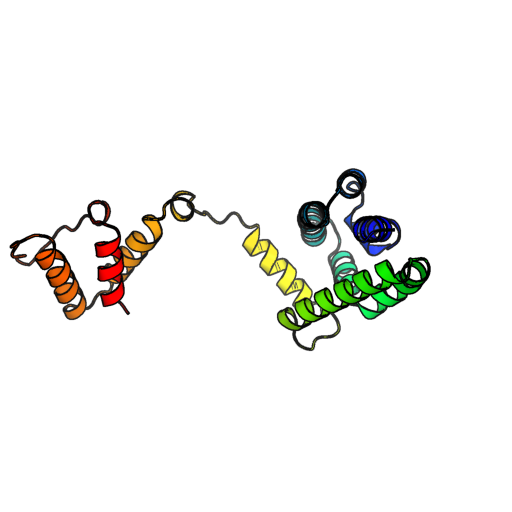N A 1 99 ? 12.719 5.808 3.817 1.00 62.78 99 GLN A C 1
ATOM 804 O O . GLN A 1 99 ? 12.736 4.926 4.677 1.00 62.78 99 GLN A O 1
ATOM 809 N N . ILE A 1 100 ? 12.563 7.103 4.109 1.00 58.06 100 ILE A N 1
ATOM 810 C CA . ILE A 1 100 ? 12.361 7.602 5.474 1.00 58.06 100 ILE A CA 1
ATOM 811 C C . ILE A 1 100 ? 11.077 7.004 6.053 1.00 58.06 100 ILE A C 1
ATOM 813 O O . ILE A 1 100 ? 11.116 6.416 7.135 1.00 58.06 100 ILE A O 1
ATOM 817 N N . ILE A 1 101 ? 9.973 7.057 5.302 1.00 54.50 101 ILE A N 1
ATOM 818 C CA . ILE A 1 101 ? 8.688 6.477 5.713 1.00 54.50 101 ILE A CA 1
ATOM 819 C C . ILE A 1 101 ? 8.853 4.982 6.000 1.00 54.50 101 ILE A C 1
ATOM 821 O O . ILE A 1 101 ? 8.509 4.518 7.085 1.00 54.50 101 ILE A O 1
ATOM 825 N N . LYS A 1 102 ? 9.468 4.223 5.088 1.00 53.62 102 LYS A N 1
ATOM 826 C CA . LYS A 1 102 ? 9.693 2.790 5.302 1.00 53.62 102 LYS A CA 1
ATOM 827 C C . LYS A 1 102 ? 10.559 2.498 6.524 1.00 53.62 102 LYS A C 1
ATOM 829 O O . LYS A 1 102 ? 10.256 1.564 7.261 1.00 53.62 102 LYS A O 1
ATOM 834 N N . SER A 1 103 ? 11.620 3.268 6.751 1.00 56.12 103 SER A N 1
ATOM 835 C CA . SER A 1 103 ? 12.495 3.068 7.912 1.00 56.12 103 SER A CA 1
ATOM 836 C C . SER A 1 103 ? 11.758 3.273 9.240 1.00 56.12 103 SER A C 1
ATOM 838 O O . SER A 1 103 ? 12.047 2.572 10.208 1.00 56.12 103 SER A O 1
ATOM 840 N N . GLY A 1 104 ? 10.753 4.158 9.261 1.00 49.47 104 GLY A N 1
ATOM 841 C CA . GLY A 1 104 ? 9.866 4.360 10.406 1.00 49.47 104 GLY A CA 1
ATOM 842 C C . GLY A 1 104 ? 8.862 3.224 10.630 1.00 49.47 104 GLY A C 1
ATOM 843 O O . GLY A 1 104 ? 8.539 2.932 11.775 1.00 49.47 104 GLY A O 1
ATOM 844 N N . PHE A 1 105 ? 8.401 2.554 9.566 1.00 46.72 105 PHE A N 1
ATOM 845 C CA . PHE A 1 105 ? 7.436 1.446 9.660 1.00 46.72 105 PHE A CA 1
ATOM 846 C C . PHE A 1 105 ? 8.080 0.062 9.846 1.00 46.72 105 PHE A C 1
ATOM 848 O O . PHE A 1 105 ? 7.488 -0.802 10.482 1.00 46.72 105 PHE A O 1
ATOM 855 N N . CYS A 1 106 ? 9.269 -0.177 9.283 1.00 42.50 106 CYS A N 1
ATOM 856 C CA . CYS A 1 106 ? 9.882 -1.513 9.191 1.00 42.50 106 CYS A CA 1
ATOM 857 C C . CYS A 1 106 ? 11.162 -1.690 10.034 1.00 42.50 106 CYS A C 1
ATOM 859 O O . CYS A 1 106 ? 11.749 -2.772 10.032 1.00 42.50 106 CYS A O 1
ATOM 861 N N . GLY A 1 107 ? 11.640 -0.649 10.728 1.00 49.97 107 GLY A N 1
ATOM 862 C CA . GLY A 1 107 ? 12.946 -0.676 11.399 1.00 49.97 107 GLY A CA 1
ATOM 863 C C . GLY A 1 107 ? 14.118 -0.915 10.428 1.00 49.97 107 GLY A C 1
ATOM 864 O O . GLY A 1 107 ? 13.979 -0.802 9.211 1.00 49.97 107 GLY A O 1
ATOM 865 N N . HIS A 1 108 ? 15.302 -1.263 10.949 1.00 44.69 108 HIS A N 1
ATOM 866 C CA . HIS A 1 108 ? 16.530 -1.517 10.166 1.00 44.69 108 HIS A CA 1
ATOM 867 C C . HIS A 1 108 ? 16.478 -2.752 9.231 1.00 44.69 108 HIS A C 1
ATOM 869 O O . HIS A 1 108 ? 17.503 -3.131 8.654 1.00 44.69 108 HIS A O 1
ATOM 875 N N . LEU A 1 109 ? 15.318 -3.394 9.063 1.00 45.66 109 LEU A N 1
ATOM 876 C CA . LEU A 1 109 ? 15.144 -4.536 8.170 1.00 45.66 109 LEU A CA 1
ATOM 877 C C . LEU A 1 109 ? 15.215 -4.057 6.715 1.00 45.66 109 LEU A C 1
ATOM 879 O O . LEU A 1 109 ? 14.296 -3.461 6.157 1.00 45.66 109 LEU A O 1
ATOM 883 N N . SER A 1 110 ? 16.368 -4.294 6.099 1.00 56.00 110 SER A N 1
ATOM 884 C CA . SER A 1 110 ? 16.681 -3.848 4.739 1.00 56.00 110 SER A CA 1
ATOM 885 C C . SER A 1 110 ? 16.136 -4.787 3.658 1.00 56.00 110 SER A C 1
ATOM 887 O O . SER A 1 110 ? 16.219 -4.457 2.476 1.00 56.00 110 SER A O 1
ATOM 889 N N . THR A 1 111 ? 15.543 -5.922 4.040 1.00 62.59 111 THR A N 1
ATOM 890 C CA . THR A 1 111 ? 14.973 -6.915 3.120 1.00 62.59 111 THR A CA 1
ATOM 891 C C . THR A 1 111 ? 13.652 -7.445 3.683 1.00 62.59 111 THR A C 1
ATOM 893 O O . THR A 1 111 ? 13.634 -7.862 4.841 1.00 62.59 111 THR A O 1
ATOM 896 N N . PRO A 1 112 ? 12.549 -7.432 2.912 1.00 70.31 112 PRO A N 1
ATOM 897 C CA . PRO A 1 112 ? 11.294 -8.035 3.352 1.00 70.31 112 PRO A CA 1
ATOM 898 C C . PRO A 1 112 ? 11.454 -9.543 3.548 1.00 70.31 112 PRO A C 1
ATOM 900 O O . PRO A 1 112 ? 11.966 -10.231 2.665 1.00 70.31 112 PRO A O 1
ATOM 903 N N . ASN A 1 113 ? 10.998 -10.061 4.683 1.00 81.50 113 ASN A N 1
ATOM 904 C CA . ASN A 1 113 ? 10.955 -11.495 4.963 1.00 81.50 113 ASN A CA 1
ATOM 905 C C . ASN A 1 113 ? 9.500 -12.008 4.946 1.00 81.50 113 ASN A C 1
ATOM 907 O O . ASN A 1 113 ? 8.554 -11.220 4.861 1.00 81.50 113 ASN A O 1
ATOM 911 N N . GLU A 1 114 ? 9.322 -13.328 4.983 1.00 85.25 114 GLU A N 1
ATOM 912 C CA . GLU A 1 114 ? 7.993 -13.959 4.973 1.00 85.25 114 GLU A CA 1
ATOM 913 C C . GLU A 1 114 ? 7.130 -13.526 6.164 1.00 85.25 114 GLU A C 1
ATOM 915 O O . GLU A 1 114 ? 5.936 -13.302 6.004 1.00 85.25 114 GLU A O 1
ATOM 920 N N . GLU A 1 115 ? 7.730 -13.327 7.340 1.00 85.06 115 GLU A N 1
ATOM 921 C CA . GLU A 1 115 ? 7.028 -12.870 8.545 1.00 85.06 115 GLU A CA 1
ATOM 922 C C . GLU A 1 115 ? 6.412 -11.474 8.351 1.00 85.06 115 GLU A C 1
ATOM 924 O O . GLU A 1 115 ? 5.242 -11.255 8.662 1.00 85.06 115 GLU A O 1
ATOM 929 N N . MET A 1 116 ? 7.161 -10.542 7.756 1.00 82.31 116 MET A N 1
ATOM 930 C CA . MET A 1 116 ? 6.664 -9.210 7.401 1.00 82.31 116 MET A CA 1
ATOM 931 C C . MET A 1 116 ? 5.539 -9.284 6.371 1.00 82.31 116 MET A C 1
ATOM 933 O O . MET A 1 116 ? 4.577 -8.521 6.458 1.00 82.31 116 MET A O 1
ATOM 937 N N . PHE A 1 117 ? 5.652 -10.184 5.391 1.00 87.88 117 PHE A N 1
ATOM 938 C CA . PHE A 1 117 ? 4.597 -10.366 4.403 1.00 87.88 117 PHE A CA 1
ATOM 939 C C . PHE A 1 117 ? 3.336 -10.956 5.039 1.00 87.88 117 PHE A C 1
ATOM 941 O O . PHE A 1 117 ? 2.238 -10.466 4.788 1.00 87.88 117 PHE A O 1
ATOM 948 N N . GLN A 1 118 ? 3.484 -11.936 5.929 1.00 87.69 118 GLN A N 1
ATOM 949 C CA . GLN A 1 118 ? 2.366 -12.508 6.668 1.00 87.69 118 GLN A CA 1
ATOM 950 C C . GLN A 1 118 ? 1.675 -11.452 7.538 1.00 87.69 118 GLN A C 1
ATOM 952 O O . GLN A 1 118 ? 0.459 -11.301 7.459 1.00 87.69 118 GLN A O 1
ATOM 957 N N . HIS A 1 119 ? 2.444 -10.637 8.263 1.00 84.81 119 HIS A N 1
ATOM 958 C CA . HIS A 1 119 ? 1.899 -9.528 9.044 1.00 84.81 119 HIS A CA 1
ATOM 959 C C . HIS A 1 119 ? 1.153 -8.508 8.170 1.00 84.81 119 HIS A C 1
ATOM 961 O O . HIS A 1 119 ? 0.077 -8.040 8.537 1.00 84.81 119 HIS A O 1
ATOM 967 N N . PHE A 1 120 ? 1.688 -8.188 6.986 1.00 84.25 120 PHE A N 1
ATOM 968 C CA . PHE A 1 120 ? 1.010 -7.333 6.012 1.00 84.25 120 PHE A CA 1
ATOM 969 C C . PHE A 1 120 ? -0.345 -7.917 5.580 1.00 84.25 120 PHE A C 1
ATOM 971 O O . PHE A 1 120 ? -1.330 -7.174 5.518 1.00 84.25 120 PHE A O 1
ATOM 978 N N . LEU A 1 121 ? -0.406 -9.222 5.291 1.00 87.56 121 LEU A N 1
ATOM 979 C CA . LEU A 1 121 ? -1.644 -9.903 4.904 1.00 87.56 121 LEU A CA 1
ATOM 980 C C . LEU A 1 121 ? -2.664 -9.891 6.045 1.00 87.56 121 LEU A C 1
ATOM 982 O O . LEU A 1 121 ? -3.828 -9.571 5.810 1.00 87.56 121 LEU A O 1
ATOM 986 N N . ASP A 1 122 ? -2.227 -10.198 7.265 1.00 85.12 122 ASP A N 1
ATOM 987 C CA . ASP A 1 122 ? -3.090 -10.251 8.446 1.00 85.12 122 ASP A CA 1
ATOM 988 C C . ASP A 1 122 ? -3.664 -8.863 8.770 1.00 85.12 122 ASP A C 1
ATOM 990 O O . ASP A 1 122 ? -4.877 -8.710 8.905 1.00 85.12 122 ASP A O 1
ATOM 994 N N . TYR A 1 123 ? -2.823 -7.824 8.757 1.00 81.50 123 TYR A N 1
ATOM 995 C CA . TYR A 1 123 ? -3.246 -6.435 8.949 1.00 81.50 123 TYR A CA 1
ATOM 996 C C . TYR A 1 123 ? -4.306 -5.993 7.929 1.00 81.50 123 TYR A C 1
ATOM 998 O O . TYR A 1 123 ? -5.321 -5.393 8.287 1.00 81.50 123 TYR A O 1
ATOM 1006 N N . HIS A 1 124 ? -4.112 -6.308 6.645 1.00 78.94 124 HIS A N 1
ATOM 1007 C CA . HIS A 1 124 ? -5.082 -5.932 5.614 1.00 78.94 124 HIS A CA 1
ATOM 1008 C C . HIS A 1 124 ? -6.375 -6.743 5.710 1.00 78.94 124 HIS A C 1
ATOM 1010 O O . HIS A 1 124 ? -7.450 -6.185 5.490 1.00 78.94 124 HIS A O 1
ATOM 1016 N N . LYS A 1 125 ? -6.300 -8.025 6.088 1.00 80.88 125 LYS A N 1
ATOM 1017 C CA . LYS A 1 125 ? -7.490 -8.828 6.393 1.00 80.88 125 LYS A CA 1
ATOM 1018 C C . LYS A 1 125 ? -8.280 -8.221 7.548 1.00 80.88 125 LYS A C 1
ATOM 1020 O O . LYS A 1 125 ? -9.495 -8.128 7.438 1.00 80.8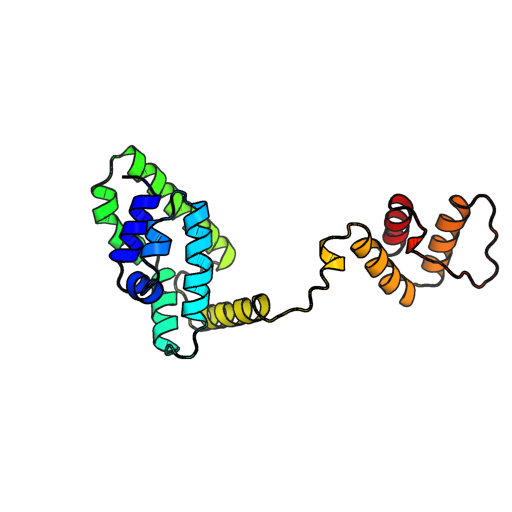8 125 LYS A O 1
ATOM 1025 N N . GLU A 1 126 ? -7.626 -7.744 8.604 1.00 76.88 126 GLU A N 1
ATOM 1026 C CA . GLU A 1 126 ? -8.299 -7.082 9.727 1.00 76.88 126 GLU A CA 1
ATOM 1027 C C . GLU A 1 126 ? -8.943 -5.744 9.350 1.00 76.88 126 GLU A C 1
ATOM 1029 O O . GLU A 1 126 ? -10.002 -5.409 9.878 1.00 76.88 126 GLU A O 1
ATOM 1034 N N . ILE A 1 127 ? -8.325 -4.958 8.465 1.00 70.38 127 ILE A N 1
ATOM 1035 C CA . ILE A 1 127 ? -8.891 -3.678 8.007 1.00 70.38 127 ILE A CA 1
ATOM 1036 C C . ILE A 1 127 ? -10.090 -3.883 7.086 1.00 70.38 127 ILE A C 1
ATOM 1038 O O . ILE A 1 127 ? -11.069 -3.147 7.191 1.00 70.38 127 ILE A O 1
ATOM 1042 N N . ILE A 1 128 ? -9.993 -4.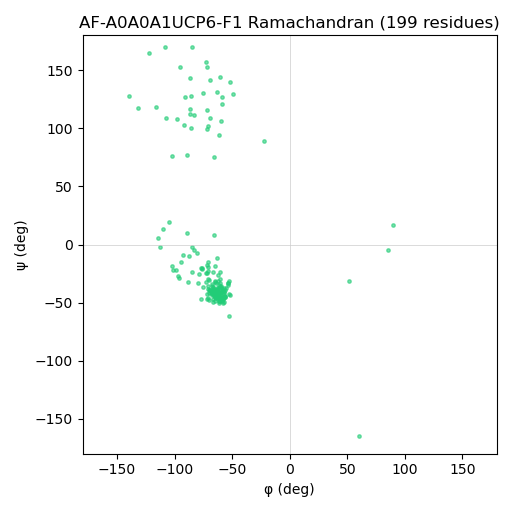845 6.169 1.00 67.31 128 ILE A N 1
ATOM 1043 C CA . ILE A 1 128 ? -11.009 -5.099 5.140 1.00 67.31 128 ILE A CA 1
ATOM 1044 C C . ILE A 1 128 ? -12.127 -5.990 5.673 1.00 67.31 128 ILE A C 1
ATOM 1046 O O . ILE A 1 128 ? -13.239 -5.942 5.144 1.00 67.31 128 ILE A O 1
ATOM 1050 N N . ALA A 1 129 ? -11.860 -6.788 6.714 1.00 62.50 129 ALA A N 1
ATOM 1051 C CA . ALA A 1 129 ? -12.901 -7.506 7.427 1.00 62.50 129 ALA A CA 1
ATOM 1052 C C . ALA A 1 129 ? -14.018 -6.511 7.759 1.00 62.50 129 ALA A C 1
ATOM 1054 O O . ALA A 1 129 ? -13.721 -5.430 8.279 1.00 62.50 129 ALA A O 1
ATOM 1055 N N . PRO A 1 130 ? -15.284 -6.835 7.440 1.00 53.62 130 PRO A N 1
ATOM 1056 C CA . PRO A 1 130 ? -16.403 -5.976 7.769 1.00 53.62 130 PRO A CA 1
ATOM 1057 C C . PRO A 1 130 ? -16.449 -5.849 9.287 1.00 53.62 130 PRO A C 1
ATOM 1059 O O . PRO A 1 130 ? -16.993 -6.700 9.985 1.00 53.62 130 PRO A O 1
ATOM 1062 N N . LYS A 1 131 ? -15.831 -4.797 9.819 1.00 53.69 131 LYS A N 1
ATOM 1063 C CA . LYS A 1 131 ? -16.087 -4.405 11.190 1.00 53.69 131 LYS A CA 1
ATOM 1064 C C . LYS A 1 131 ? -17.451 -3.751 11.147 1.00 53.69 131 LYS A C 1
ATOM 1066 O O . LYS A 1 131 ? -17.702 -2.893 10.297 1.00 53.69 131 LYS A O 1
ATOM 1071 N N . GLU A 1 132 ? -18.333 -4.164 12.045 1.00 50.19 132 GLU A N 1
ATOM 1072 C CA . GLU A 1 132 ? -19.554 -3.425 12.335 1.00 50.19 132 GLU A CA 1
ATOM 1073 C C . GLU A 1 132 ? -19.155 -2.086 12.963 1.00 50.19 132 GLU A C 1
ATOM 1075 O O . GLU A 1 132 ? -19.220 -1.863 14.169 1.00 50.19 132 GLU A O 1
ATOM 1080 N N . TYR A 1 133 ? -18.666 -1.176 12.127 1.00 49.75 133 TYR A N 1
ATOM 1081 C CA . TYR A 1 133 ? -18.578 0.219 12.473 1.00 49.75 133 TYR A CA 1
ATOM 1082 C C . TYR A 1 133 ? -20.013 0.714 12.459 1.00 49.75 133 TYR A C 1
ATOM 1084 O O . TYR A 1 133 ? -20.595 0.959 11.402 1.00 49.75 133 TYR A O 1
ATOM 1092 N N . ASN A 1 134 ? -20.615 0.811 13.639 1.00 51.34 134 ASN A N 1
ATOM 1093 C CA . ASN A 1 134 ? -21.873 1.517 13.770 1.00 51.34 134 ASN A CA 1
ATOM 1094 C C . ASN A 1 134 ? -21.609 2.955 13.313 1.00 51.34 134 ASN A C 1
ATOM 1096 O O . ASN A 1 134 ? -20.918 3.709 13.993 1.00 51.34 134 ASN A O 1
ATOM 1100 N N . ILE A 1 135 ? -22.098 3.302 12.121 1.00 51.09 135 ILE A N 1
ATOM 1101 C CA . ILE A 1 135 ? -21.858 4.594 11.465 1.00 51.09 135 ILE A CA 1
ATOM 1102 C C . ILE A 1 135 ? -22.237 5.736 12.414 1.00 51.09 135 ILE A C 1
ATOM 1104 O O . ILE A 1 135 ? -21.532 6.737 12.475 1.00 51.09 135 ILE A O 1
ATOM 1108 N N . SER A 1 136 ? -23.251 5.537 13.260 1.00 50.12 136 SER A N 1
ATOM 1109 C CA . SER A 1 136 ? -23.641 6.467 14.326 1.00 50.12 136 SER A CA 1
ATOM 1110 C C . SER A 1 136 ? -22.470 6.861 15.245 1.00 50.12 136 SER A C 1
ATOM 1112 O O . SER A 1 136 ? -22.409 7.996 15.691 1.00 50.12 136 SER A O 1
ATOM 1114 N N . HIS A 1 137 ? -21.487 5.979 15.466 1.00 50.69 137 HIS A N 1
ATOM 1115 C CA . HIS A 1 137 ? -20.287 6.250 16.271 1.00 50.69 137 HIS A CA 1
ATOM 1116 C C . HIS A 1 137 ? -19.251 7.123 15.547 1.00 50.69 137 HIS A C 1
ATOM 1118 O O . HIS A 1 137 ? -18.364 7.680 16.189 1.00 50.69 137 HIS A O 1
ATOM 1124 N N . MET A 1 138 ? -19.308 7.191 14.214 1.00 46.34 138 MET A N 1
ATOM 1125 C CA . MET A 1 138 ? -18.353 7.936 13.388 1.00 46.34 138 MET A CA 1
ATOM 1126 C C . MET A 1 138 ? -18.863 9.327 13.009 1.00 46.34 138 MET A C 1
ATOM 1128 O O . MET A 1 138 ? -18.051 10.212 12.751 1.00 46.34 138 MET A O 1
ATOM 1132 N N . VAL A 1 139 ? -20.185 9.517 12.948 1.00 48.66 139 VAL A N 1
ATOM 1133 C CA . VAL A 1 139 ? -20.793 10.783 12.500 1.00 48.66 139 VAL A CA 1
ATOM 1134 C C . VAL A 1 139 ? -21.308 11.634 13.662 1.00 48.66 139 VAL A C 1
ATOM 1136 O O . VAL A 1 139 ? -21.487 12.837 13.489 1.00 48.66 139 VAL A O 1
ATOM 1139 N N . ASP A 1 140 ? -21.521 11.046 14.843 1.00 53.19 140 ASP A N 1
ATOM 1140 C CA . ASP A 1 140 ? -22.073 11.769 15.985 1.00 53.19 140 ASP A CA 1
ATOM 1141 C C . ASP A 1 140 ? -20.968 12.233 16.964 1.00 53.19 140 ASP A C 1
ATOM 1143 O O . ASP A 1 140 ? -20.408 11.413 17.704 1.00 53.19 140 ASP A O 1
ATOM 1147 N N . PRO A 1 141 ? -20.655 13.545 17.027 1.00 54.88 141 PRO A N 1
ATOM 1148 C CA . PRO A 1 141 ? -19.691 14.089 17.986 1.00 54.88 141 PRO A CA 1
ATOM 1149 C C . PRO A 1 141 ? -20.122 13.908 19.455 1.00 54.88 141 PRO A C 1
ATOM 1151 O O . PRO A 1 141 ? -19.305 14.107 20.356 1.00 54.88 141 PRO A O 1
ATOM 1154 N N . PHE A 1 142 ? -21.375 13.517 19.713 1.00 55.03 142 PHE A N 1
ATOM 1155 C CA . PHE A 1 142 ? -21.936 13.244 21.036 1.00 55.03 142 PHE A CA 1
ATOM 1156 C C . PHE A 1 142 ? -21.861 11.757 21.434 1.00 55.03 142 PHE A C 1
ATOM 1158 O O . PHE A 1 142 ? -21.950 11.451 22.625 1.00 55.03 142 PHE A O 1
ATOM 1165 N N . TYR A 1 143 ? -21.613 10.834 20.493 1.00 57.50 143 TYR A N 1
ATOM 1166 C CA . TYR A 1 143 ? -21.586 9.392 20.780 1.00 57.50 143 TYR A CA 1
ATOM 1167 C C . TYR A 1 143 ? -20.367 8.973 21.612 1.00 57.50 143 TYR A C 1
ATOM 1169 O O . TYR A 1 143 ? -20.505 8.260 22.607 1.00 57.50 143 TYR A O 1
ATOM 1177 N N . ALA A 1 144 ? -19.169 9.444 21.246 1.00 62.12 144 ALA A N 1
ATOM 1178 C CA . ALA A 1 144 ? -17.934 9.039 21.920 1.00 62.12 144 ALA A CA 1
ATOM 1179 C C . ALA A 1 144 ? -17.898 9.418 23.418 1.00 62.12 144 ALA A C 1
ATOM 1181 O O . ALA A 1 144 ? -17.503 8.569 24.222 1.00 62.12 144 ALA A O 1
ATOM 1182 N N . PRO A 1 145 ? -18.336 10.624 23.838 1.00 67.38 145 PRO A N 1
ATOM 1183 C CA . PRO A 1 145 ? -18.395 10.961 25.254 1.00 67.38 145 PRO A CA 1
ATOM 1184 C C . PRO A 1 145 ? -19.417 10.132 26.039 1.00 67.38 145 PRO A C 1
ATOM 1186 O O . PRO A 1 145 ? -19.095 9.658 27.126 1.00 67.38 145 PRO A O 1
ATOM 118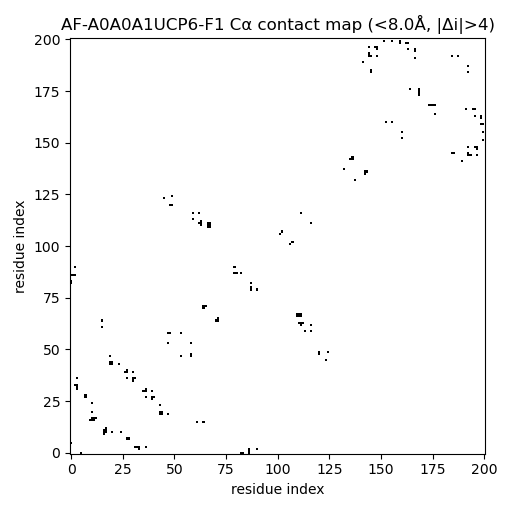9 N N . ILE A 1 146 ? -20.623 9.924 25.494 1.00 73.81 146 ILE A N 1
ATOM 1190 C CA . ILE A 1 146 ? -21.702 9.201 26.184 1.00 73.81 146 ILE A CA 1
ATOM 1191 C C . ILE A 1 146 ? -21.323 7.731 26.371 1.00 73.81 146 ILE A C 1
ATOM 1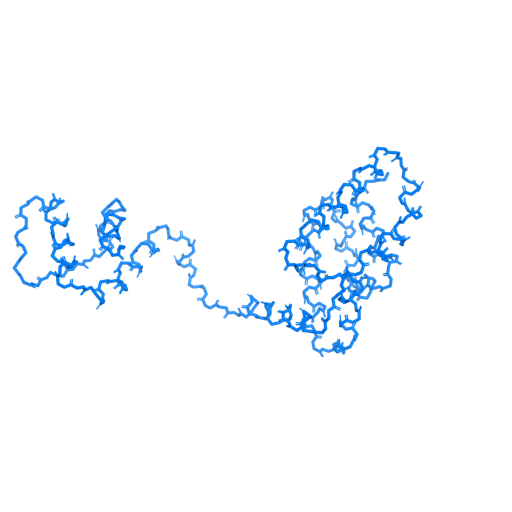193 O O . ILE A 1 146 ? -21.370 7.238 27.495 1.00 73.81 146 ILE A O 1
ATOM 1197 N N . SER A 1 147 ? -20.862 7.048 25.316 1.00 72.94 147 SER A N 1
ATOM 1198 C CA . SER A 1 147 ? -20.501 5.628 25.401 1.00 72.94 147 SER A CA 1
ATOM 1199 C C . SER A 1 147 ? -19.350 5.377 26.381 1.00 72.94 147 SER A C 1
ATOM 1201 O O . SER A 1 147 ? -19.382 4.421 27.154 1.00 72.94 147 SER A O 1
ATOM 1203 N N . GLN A 1 148 ? -18.335 6.252 26.382 1.00 75.69 148 GLN A N 1
ATOM 1204 C CA . GLN A 1 148 ? -17.217 6.159 27.325 1.00 75.69 148 GLN A CA 1
ATOM 1205 C C . GLN A 1 148 ? -17.672 6.390 28.765 1.00 75.69 148 GLN A C 1
ATOM 1207 O O . GLN A 1 148 ? -17.217 5.689 29.670 1.00 75.69 148 GLN A O 1
ATOM 1212 N N . LEU A 1 149 ? -18.572 7.353 28.982 1.00 81.44 149 LEU A N 1
ATOM 1213 C CA . LEU A 1 149 ? -19.099 7.648 30.306 1.00 81.44 149 LEU A CA 1
ATOM 1214 C C . LEU A 1 149 ? -19.960 6.491 30.828 1.00 81.44 149 LEU A C 1
ATOM 1216 O O . LEU A 1 149 ? -19.784 6.092 31.973 1.00 81.44 149 LEU A O 1
ATOM 1220 N N . THR A 1 150 ? -20.824 5.907 29.989 1.00 82.19 150 THR A N 1
ATOM 1221 C CA . THR A 1 150 ? -21.660 4.751 30.352 1.00 82.19 150 THR A CA 1
ATOM 1222 C C . THR A 1 150 ? -20.816 3.563 30.809 1.00 82.19 150 THR A C 1
ATOM 1224 O O . THR A 1 150 ? -21.094 2.984 31.857 1.00 82.19 150 THR A O 1
ATOM 1227 N N . GLU A 1 151 ? -19.758 3.214 30.073 1.00 80.88 151 GLU A N 1
ATOM 1228 C CA . GLU A 1 151 ? -18.870 2.110 30.460 1.00 80.88 151 GLU A CA 1
ATOM 1229 C C . GLU A 1 151 ? -18.080 2.419 31.739 1.00 80.88 151 GLU A C 1
ATOM 1231 O O . GLU A 1 151 ? -17.978 1.576 32.630 1.00 80.88 151 GLU A O 1
ATOM 1236 N N . LYS A 1 152 ? -17.573 3.649 31.887 1.00 83.12 152 LYS A N 1
ATOM 1237 C CA . LYS A 1 152 ? -16.846 4.070 33.096 1.00 83.12 152 LYS A CA 1
ATOM 1238 C C . LYS A 1 152 ? -17.746 4.137 34.336 1.00 83.12 152 LYS A C 1
ATOM 1240 O O . LYS A 1 152 ? -17.289 3.798 35.424 1.00 83.12 152 LYS A O 1
ATOM 1245 N N . MET A 1 153 ? -19.020 4.502 34.178 1.00 82.50 153 MET A N 1
ATOM 1246 C CA . MET A 1 153 ? -20.007 4.549 35.262 1.00 82.50 153 MET A CA 1
ATOM 1247 C C . MET A 1 153 ? -20.362 3.164 35.809 1.00 82.50 153 MET A C 1
ATOM 1249 O O . MET A 1 153 ? -20.518 3.025 37.019 1.00 82.50 153 MET A O 1
ATOM 1253 N N . LYS A 1 154 ? -20.420 2.125 34.962 1.00 82.25 154 LYS A N 1
ATOM 1254 C CA . LYS A 1 154 ? -20.699 0.740 35.396 1.00 82.25 154 LYS A CA 1
ATOM 1255 C C . LYS A 1 154 ? -19.665 0.192 36.385 1.00 82.25 154 LYS A C 1
ATOM 1257 O O . LYS A 1 154 ? -20.002 -0.642 37.219 1.00 82.25 154 LYS A O 1
ATOM 1262 N N . CYS A 1 155 ? -18.420 0.656 36.288 1.00 84.00 155 CYS A N 1
ATOM 1263 C CA . CYS A 1 155 ? -17.294 0.206 37.114 1.00 84.00 155 CYS A CA 1
ATOM 1264 C C . CYS A 1 155 ? -16.820 1.277 38.112 1.00 84.00 155 CYS A C 1
ATOM 1266 O O . CYS A 1 155 ? -15.722 1.169 38.661 1.00 84.00 155 CYS A O 1
ATOM 1268 N N . ALA A 1 156 ? -17.606 2.334 38.314 1.00 85.75 156 ALA A N 1
ATOM 1269 C CA . ALA A 1 156 ? -17.226 3.478 39.126 1.00 85.75 156 ALA A CA 1
ATOM 1270 C C . ALA A 1 156 ? -17.154 3.140 40.620 1.00 85.75 156 ALA A C 1
ATOM 1272 O O . ALA A 1 156 ? -18.001 2.435 41.168 1.00 85.75 156 ALA A O 1
ATOM 1273 N N . THR A 1 157 ? -16.168 3.708 41.312 1.00 88.81 157 THR A N 1
ATOM 1274 C CA . THR A 1 157 ? -16.117 3.645 42.779 1.00 88.81 157 THR A CA 1
ATOM 1275 C C . THR A 1 157 ? -17.184 4.553 43.407 1.00 88.81 157 THR A C 1
ATOM 1277 O O . THR A 1 157 ? -17.566 5.560 42.801 1.00 88.81 157 THR A O 1
ATOM 1280 N N . PRO A 1 158 ? -17.615 4.294 44.658 1.00 86.56 158 PRO A N 1
ATOM 1281 C CA . PRO A 1 158 ? -18.547 5.177 45.366 1.00 86.56 158 PRO A CA 1
ATOM 1282 C C . PRO A 1 158 ? -18.078 6.640 45.428 1.00 86.56 158 PRO A C 1
ATOM 1284 O O . PRO A 1 158 ? -18.881 7.564 45.320 1.00 86.56 158 PRO A O 1
ATOM 1287 N N . THR A 1 159 ? -16.765 6.870 45.537 1.00 87.19 159 THR A N 1
ATOM 1288 C CA . THR A 1 159 ? -16.172 8.215 45.522 1.00 87.19 159 THR A CA 1
ATOM 1289 C C . THR A 1 159 ? -16.356 8.909 44.172 1.00 87.19 159 THR A C 1
ATOM 1291 O O . THR A 1 159 ? -16.727 10.080 44.138 1.00 87.19 159 THR A O 1
ATOM 1294 N N . GLN A 1 160 ? -16.153 8.191 43.065 1.00 87.06 160 GLN A N 1
ATOM 1295 C CA . GLN A 1 160 ? -16.357 8.727 41.715 1.00 87.06 160 GLN A CA 1
ATOM 1296 C C . GLN A 1 160 ? -17.837 9.011 41.439 1.00 87.06 160 GLN A C 1
ATOM 1298 O O . GLN A 1 160 ? -18.168 10.066 40.906 1.00 87.06 160 GLN A O 1
ATOM 1303 N N . LEU A 1 161 ? -18.742 8.126 41.867 1.00 85.44 161 LEU A N 1
ATOM 1304 C CA . LEU A 1 161 ? -20.187 8.349 41.746 1.00 85.44 161 LEU A CA 1
ATOM 1305 C C . LEU A 1 161 ? -20.655 9.562 42.565 1.00 85.44 161 LEU A C 1
ATOM 1307 O O . LEU A 1 161 ? -21.461 10.358 42.086 1.00 85.44 161 LEU A O 1
ATOM 1311 N N . SER A 1 162 ? -20.090 9.774 43.757 1.00 83.75 162 SER A N 1
ATOM 1312 C CA . SER A 1 162 ? -20.366 10.973 44.558 1.00 83.75 162 SER A CA 1
ATOM 1313 C C . SER A 1 162 ? -19.895 12.258 43.863 1.00 83.75 162 SER A C 1
ATOM 1315 O O . SER A 1 162 ? -20.619 13.253 43.847 1.00 83.75 162 SER A O 1
ATOM 1317 N N . GLN A 1 163 ? -18.725 12.240 43.217 1.00 85.31 163 GLN A N 1
ATOM 1318 C CA . GLN A 1 163 ? -18.226 13.376 42.431 1.00 85.31 163 GLN A CA 1
ATOM 1319 C C . GLN A 1 163 ? -19.095 13.660 41.197 1.00 85.31 163 GLN A C 1
ATOM 1321 O O . GLN A 1 163 ? -19.364 14.822 40.893 1.00 85.31 163 GLN A O 1
ATOM 1326 N N . VAL A 1 164 ? -19.588 12.619 40.516 1.00 87.00 164 VAL A N 1
ATOM 1327 C CA . VAL A 1 164 ? -20.561 12.755 39.418 1.00 87.00 164 VAL A CA 1
ATOM 1328 C C . VAL A 1 164 ? -21.823 13.464 39.915 1.00 87.00 164 VAL A C 1
ATOM 1330 O O . VAL A 1 164 ? -22.240 14.458 39.321 1.00 87.00 164 VAL A O 1
ATOM 1333 N N . ALA A 1 165 ? -22.401 13.007 41.030 1.00 81.44 165 ALA A N 1
ATOM 1334 C CA . ALA A 1 165 ? -23.601 13.605 41.617 1.00 81.44 165 ALA A CA 1
ATOM 1335 C C . ALA A 1 165 ? -23.381 15.073 42.040 1.00 81.44 165 ALA A C 1
ATOM 1337 O O . ALA A 1 165 ? -24.263 15.919 41.879 1.00 81.44 165 ALA A O 1
ATOM 1338 N N . GLN A 1 166 ? -22.180 15.419 42.513 1.00 82.56 166 GLN A N 1
ATOM 1339 C CA . GLN A 1 166 ? -21.813 16.809 42.804 1.00 82.56 166 GLN A CA 1
ATOM 1340 C C . GLN A 1 166 ? -21.786 17.678 41.541 1.00 82.56 166 GLN A C 1
ATOM 1342 O O . GLN A 1 166 ? -22.350 18.770 41.540 1.00 82.56 166 GLN A O 1
ATOM 1347 N N . VAL A 1 167 ? -21.184 17.199 40.446 1.00 84.56 167 VAL A N 1
ATOM 1348 C CA . VAL A 1 167 ? -21.164 17.947 39.177 1.00 84.56 167 VAL A CA 1
ATOM 1349 C C . VAL A 1 167 ? -22.582 18.155 38.642 1.00 84.56 167 VAL A C 1
ATOM 1351 O O . VAL A 1 167 ? -22.915 19.262 38.226 1.00 84.56 167 VAL A O 1
ATOM 1354 N N . LEU A 1 168 ? -23.437 17.134 38.714 1.00 82.44 168 LEU A N 1
ATOM 1355 C CA . LEU A 1 168 ? -24.828 17.228 38.261 1.00 82.44 168 LEU A CA 1
ATOM 1356 C C . LEU A 1 168 ? -25.670 18.180 39.127 1.00 82.44 168 LEU A C 1
ATOM 1358 O O . LEU A 1 168 ? -26.439 18.975 38.589 1.00 82.44 168 LEU A O 1
ATOM 1362 N N . SER A 1 169 ? -25.491 18.168 40.452 1.00 77.25 169 SER A N 1
ATOM 1363 C CA . SER A 1 169 ? -26.248 19.040 41.373 1.00 77.25 169 SER A CA 1
ATOM 1364 C C . SER A 1 169 ? -25.840 20.513 41.277 1.00 77.25 169 SER A C 1
ATOM 1366 O O . SER A 1 169 ? -26.672 21.400 41.475 1.0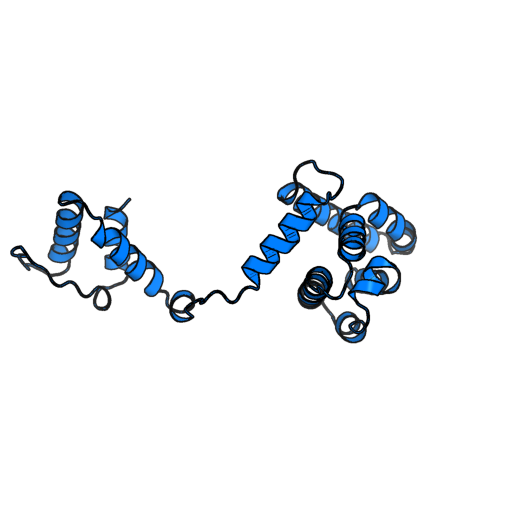0 77.25 169 SER A O 1
ATOM 1368 N N . MET A 1 170 ? -24.582 20.798 40.922 1.00 74.69 170 MET A N 1
ATOM 1369 C CA . MET A 1 170 ? -24.118 22.161 40.639 1.00 74.69 170 MET A CA 1
ATOM 1370 C C . MET A 1 170 ? -24.766 22.754 39.383 1.00 74.69 170 MET A C 1
ATOM 1372 O O . MET A 1 170 ? -25.072 23.947 39.356 1.00 74.69 170 MET A O 1
ATOM 1376 N N . GLU A 1 171 ? -24.986 21.934 38.356 1.00 71.19 171 GLU A N 1
ATOM 1377 C CA . GLU A 1 171 ? -25.601 22.362 37.095 1.00 71.19 171 GLU A CA 1
ATOM 1378 C C . GLU A 1 171 ? -27.133 22.451 37.213 1.00 71.19 171 GLU A C 1
ATOM 1380 O O . GLU A 1 171 ? -27.764 23.320 36.614 1.00 71.19 171 GLU A O 1
ATOM 1385 N N . HIS A 1 172 ? -27.752 21.586 38.021 1.00 67.12 172 HIS A N 1
ATOM 1386 C CA . HIS A 1 172 ? -29.194 21.580 38.284 1.00 67.12 172 HIS A CA 1
ATOM 1387 C C . HIS A 1 172 ? -29.488 22.219 39.642 1.00 67.12 172 HIS A C 1
ATOM 1389 O O . HIS A 1 172 ? -29.754 21.525 40.621 1.00 67.12 172 HIS A O 1
ATOM 1395 N N . LYS A 1 173 ? -29.410 23.560 39.682 1.00 56.31 173 LYS A N 1
ATOM 1396 C CA . LYS A 1 173 ? -29.663 24.448 40.838 1.00 56.31 173 LYS A CA 1
ATOM 1397 C C . LYS A 1 173 ? -30.559 23.831 41.931 1.00 56.31 173 LYS A C 1
ATOM 1399 O O . LYS A 1 173 ? -31.766 24.060 41.948 1.00 56.31 173 LYS A O 1
ATOM 1404 N N . GLY A 1 174 ? -29.944 23.135 42.889 1.00 53.53 174 GLY A N 1
ATOM 1405 C CA . GLY A 1 174 ? -30.592 22.716 44.134 1.00 53.53 174 GLY A CA 1
ATOM 1406 C C . GLY A 1 174 ? -31.303 21.360 44.131 1.00 53.53 174 GLY A C 1
ATOM 1407 O O . GLY A 1 174 ? -32.084 21.122 45.050 1.00 53.53 174 GLY A O 1
ATOM 1408 N N . MET A 1 175 ? -31.050 20.464 43.171 1.00 57.00 175 MET A N 1
ATOM 1409 C CA . MET A 1 175 ? -31.482 19.067 43.322 1.00 57.00 175 MET A CA 1
ATOM 1410 C C . MET A 1 175 ? -30.618 18.348 44.367 1.00 57.00 175 MET A C 1
ATOM 1412 O O . MET A 1 175 ? -29.409 18.193 44.196 1.00 57.00 175 MET A O 1
ATOM 1416 N N . VAL A 1 176 ? -31.254 17.929 45.464 1.00 57.47 176 VAL A N 1
ATOM 1417 C CA . VAL A 1 176 ? -30.686 16.991 46.438 1.00 57.47 176 VAL A CA 1
ATOM 1418 C C . VAL A 1 176 ? -31.003 15.595 45.928 1.00 57.47 176 VAL A C 1
ATOM 1420 O O . VAL A 1 176 ? -32.170 15.242 45.778 1.00 57.47 176 VAL A O 1
ATOM 1423 N N . PHE A 1 177 ? -29.969 14.830 45.604 1.00 61.97 177 PHE A N 1
ATOM 1424 C CA . PHE A 1 177 ? -30.131 13.466 45.131 1.00 61.97 177 PHE A CA 1
ATOM 1425 C C . PHE A 1 177 ? -30.207 12.515 46.329 1.00 61.97 177 PHE A C 1
ATOM 1427 O O . PHE A 1 177 ? -29.224 12.363 47.053 1.00 61.97 177 PHE A O 1
ATOM 1434 N N . GLU A 1 178 ? -31.377 11.916 46.552 1.00 56.53 178 GLU A N 1
ATOM 1435 C CA . GLU A 1 178 ? -31.587 10.871 47.557 1.00 56.53 178 GLU A CA 1
ATOM 1436 C C . GLU A 1 178 ? -31.379 9.504 46.896 1.00 56.53 178 GLU A C 1
ATOM 1438 O O . GLU A 1 178 ? -32.224 9.054 46.133 1.00 56.53 178 GLU A O 1
ATOM 1443 N N . ASP A 1 179 ? -30.213 8.913 47.173 1.00 60.31 179 ASP A N 1
ATOM 1444 C CA . ASP A 1 179 ? -29.737 7.534 46.966 1.00 60.31 179 ASP A CA 1
ATOM 1445 C C . ASP A 1 179 ? -29.862 6.852 45.582 1.00 60.31 179 ASP A C 1
ATOM 1447 O O . ASP A 1 179 ? -28.945 6.114 45.229 1.00 60.31 179 ASP A O 1
ATOM 1451 N N . ASP A 1 180 ? -30.867 7.141 44.752 1.00 63.50 180 ASP A N 1
ATOM 1452 C CA . ASP A 1 180 ? -31.016 6.607 43.391 1.00 63.50 180 ASP A CA 1
ATOM 1453 C C . ASP A 1 180 ? -31.337 7.728 42.386 1.00 63.50 180 ASP A C 1
ATOM 1455 O O . ASP A 1 180 ? -32.369 8.398 42.458 1.00 63.50 180 ASP A O 1
ATOM 1459 N N . ILE A 1 181 ? -30.438 7.928 41.415 1.00 66.75 181 ILE A N 1
ATOM 1460 C CA . ILE A 1 181 ? -30.589 8.911 40.333 1.00 66.75 181 ILE A CA 1
ATOM 1461 C C . ILE A 1 181 ? -30.662 8.166 39.007 1.00 66.75 181 ILE A C 1
ATOM 1463 O O . ILE A 1 181 ? -29.687 7.541 38.585 1.00 66.75 181 ILE A O 1
ATOM 1467 N N . GLU A 1 182 ? -31.781 8.299 38.304 1.00 70.25 182 GLU A N 1
ATOM 1468 C CA . GLU A 1 182 ? -31.850 7.911 36.900 1.00 70.25 182 GLU A CA 1
ATOM 1469 C C . GLU A 1 182 ? -31.299 9.056 36.040 1.00 70.25 182 GLU A C 1
ATOM 1471 O O . GLU A 1 182 ? -31.866 10.148 35.979 1.00 70.25 182 GLU A O 1
ATOM 1476 N N . LEU A 1 183 ? -30.140 8.822 35.423 1.00 75.19 183 LEU A N 1
ATOM 1477 C CA . LEU A 1 183 ? -29.426 9.815 34.629 1.00 75.19 183 LEU A CA 1
ATOM 1478 C C . LEU A 1 183 ? -29.530 9.486 33.140 1.00 75.19 183 LEU A C 1
ATOM 1480 O O . LEU A 1 183 ? -28.860 8.573 32.655 1.00 75.19 183 LEU A O 1
ATOM 1484 N N . ASP A 1 184 ? -30.297 10.281 32.395 1.00 79.88 184 ASP A N 1
ATOM 1485 C CA . ASP A 1 184 ? -30.271 10.226 30.933 1.00 79.88 184 ASP A CA 1
ATOM 1486 C C . ASP A 1 184 ? -29.150 11.116 30.382 1.00 79.88 184 ASP A C 1
ATOM 1488 O O . ASP A 1 184 ? -29.285 12.337 30.258 1.00 79.88 184 ASP A O 1
ATOM 1492 N N . LEU A 1 185 ? -28.028 10.490 30.023 1.00 77.19 185 LEU A N 1
ATOM 1493 C CA . LEU A 1 185 ? -26.849 11.166 29.475 1.00 77.19 185 LEU A CA 1
ATOM 1494 C C . LEU A 1 185 ? -27.128 11.912 28.163 1.00 77.19 185 LEU A C 1
ATOM 1496 O O . LEU A 1 185 ? -26.416 12.868 27.862 1.00 77.19 185 LEU A O 1
ATOM 1500 N N . ASN A 1 186 ? -28.167 11.532 27.411 1.00 76.56 186 ASN A N 1
ATOM 1501 C CA . ASN A 1 186 ? -28.523 12.201 26.156 1.00 76.56 186 ASN A CA 1
ATOM 1502 C C . ASN A 1 186 ? -29.122 13.595 26.383 1.00 76.56 186 ASN A C 1
ATOM 1504 O O . ASN A 1 186 ? -29.163 14.412 25.466 1.00 76.56 186 ASN A O 1
ATOM 1508 N N . THR A 1 187 ? -29.581 13.877 27.604 1.00 77.12 187 THR A N 1
ATOM 1509 C CA . THR A 1 187 ? -30.150 15.181 27.976 1.00 77.12 187 THR A CA 1
ATOM 1510 C C . THR A 1 187 ? -29.092 16.180 28.446 1.00 77.12 187 THR A C 1
ATOM 1512 O O . THR A 1 187 ? -29.381 17.370 28.596 1.00 77.12 187 THR A O 1
ATOM 1515 N N . LEU A 1 188 ? -27.856 15.721 28.667 1.00 77.44 188 LEU A N 1
ATOM 1516 C CA . LEU A 1 188 ? -26.765 16.546 29.170 1.00 77.44 188 LEU A CA 1
ATOM 1517 C C . LEU A 1 188 ? -26.037 17.273 28.037 1.00 77.44 188 LEU A C 1
ATOM 1519 O O . LEU A 1 188 ? -25.798 16.735 26.958 1.00 77.44 188 LEU A O 1
ATOM 1523 N N . SER A 1 189 ? -25.611 18.506 28.310 1.00 80.88 189 SER A N 1
ATOM 1524 C CA . SER A 1 189 ? -24.796 19.268 27.363 1.00 80.88 189 SER A CA 1
ATOM 1525 C C . SER A 1 189 ? -23.365 18.720 27.270 1.00 80.88 189 SER A C 1
ATOM 1527 O O . SER A 1 189 ? -22.817 18.177 28.232 1.00 80.88 189 SER A O 1
ATOM 1529 N N . THR A 1 190 ? -22.708 18.918 26.124 1.00 75.44 190 THR A N 1
ATOM 1530 C CA . THR A 1 190 ? -21.324 18.462 25.882 1.00 75.44 190 THR A CA 1
ATOM 1531 C C . THR A 1 190 ? -20.316 18.909 26.944 1.00 75.44 190 THR A C 1
ATOM 1533 O O . THR A 1 190 ? -19.511 18.076 27.362 1.00 75.44 190 THR A O 1
ATOM 1536 N N . PRO A 1 191 ? -20.331 20.167 27.435 1.00 81.56 191 PRO A N 1
ATOM 1537 C CA . PRO A 1 191 ? -19.420 20.581 28.501 1.00 81.56 191 PRO A CA 1
ATOM 1538 C C . PRO A 1 191 ? -19.589 19.760 29.783 1.00 81.56 191 PRO A C 1
ATOM 1540 O O . PRO A 1 191 ? -18.601 19.450 30.446 1.00 81.56 191 PRO A O 1
ATOM 1543 N N . ILE A 1 192 ? -20.825 19.366 30.105 1.00 81.75 192 ILE A N 1
ATOM 1544 C CA . ILE A 1 192 ? -21.122 18.528 31.268 1.00 81.75 192 ILE A CA 1
ATOM 1545 C C . ILE A 1 192 ? -20.602 17.111 31.024 1.00 81.75 192 ILE A C 1
ATOM 1547 O O . ILE A 1 192 ? -19.879 16.589 31.866 1.00 81.75 192 ILE A O 1
ATOM 1551 N N . LEU A 1 193 ? -20.879 16.519 29.858 1.00 82.81 193 LEU A N 1
ATOM 1552 C CA . LEU A 1 193 ? -20.401 15.177 29.500 1.00 82.81 193 LEU A CA 1
ATOM 1553 C C . LEU A 1 193 ? -18.869 15.061 29.572 1.00 82.81 193 LEU A C 1
ATOM 1555 O O . LEU A 1 193 ? -18.341 14.120 30.162 1.00 82.81 193 LEU A O 1
ATOM 1559 N N . LEU A 1 194 ? -18.145 16.049 29.037 1.00 80.75 194 LEU A N 1
ATOM 1560 C CA . LEU A 1 194 ? -16.681 16.087 29.106 1.00 80.75 194 LEU A CA 1
ATOM 1561 C C . LEU A 1 194 ? -16.175 16.279 30.537 1.00 80.75 194 LEU A C 1
ATOM 1563 O O . LEU A 1 194 ? -15.210 15.634 30.941 1.00 80.75 194 LEU A O 1
ATOM 1567 N N . ARG A 1 195 ? -16.835 17.130 31.329 1.00 83.44 195 ARG A N 1
ATOM 1568 C CA . ARG A 1 195 ? -16.487 17.329 32.740 1.00 83.44 195 ARG A CA 1
ATOM 1569 C C . ARG A 1 195 ? -16.686 16.050 33.549 1.00 83.44 195 ARG A C 1
ATOM 1571 O O . ARG A 1 195 ? -15.818 15.709 34.346 1.00 83.44 195 ARG A O 1
ATOM 1578 N N . LEU A 1 196 ? -17.767 15.309 33.309 1.00 85.31 196 LEU A N 1
ATOM 1579 C CA . LEU A 1 196 ? -18.000 14.019 33.954 1.00 85.31 196 LEU A CA 1
ATOM 1580 C C . LEU A 1 196 ? -16.927 12.985 33.582 1.00 85.31 196 LEU A C 1
ATOM 1582 O O . LEU A 1 196 ? -16.490 12.241 34.454 1.00 85.31 196 LEU A O 1
ATOM 1586 N N . LEU A 1 197 ? -16.434 12.967 32.338 1.00 83.00 197 LEU A N 1
ATOM 1587 C CA . LEU A 1 197 ? -15.355 12.053 31.935 1.00 83.00 197 LEU A CA 1
ATOM 1588 C C . LEU A 1 197 ? -14.061 12.267 32.733 1.00 83.00 197 LEU A C 1
ATOM 1590 O O . LEU A 1 197 ? -13.370 11.293 33.030 1.00 83.00 197 LEU A O 1
ATOM 1594 N N . THR A 1 198 ? -13.753 13.507 33.133 1.00 85.25 198 THR A N 1
ATOM 1595 C CA . THR A 1 198 ? -12.532 13.816 33.907 1.00 85.25 198 THR A CA 1
ATOM 1596 C C . THR A 1 198 ? -12.499 13.183 35.300 1.00 85.25 198 THR A C 1
ATOM 1598 O O . THR A 1 198 ? -11.422 13.019 35.856 1.00 85.25 198 THR A O 1
ATOM 1601 N N . ILE A 1 199 ? -13.647 12.766 35.842 1.00 86.69 199 ILE A N 1
ATOM 1602 C CA . ILE A 1 199 ? -13.757 12.087 37.147 1.00 86.69 199 ILE A CA 1
ATOM 1603 C C . ILE A 1 199 ? -13.188 10.655 37.095 1.00 86.69 199 ILE A C 1
ATOM 1605 O O . ILE A 1 199 ? -12.817 10.065 38.111 1.00 86.69 199 ILE A O 1
ATOM 1609 N N . PHE A 1 200 ? -13.129 10.077 35.897 1.00 80.44 200 PHE A N 1
ATOM 1610 C CA . PHE A 1 200 ? -12.759 8.684 35.660 1.00 80.44 200 PHE A CA 1
ATOM 1611 C C . PHE A 1 200 ? -11.342 8.520 35.087 1.00 80.44 200 PHE A C 1
ATOM 1613 O O . PHE A 1 200 ? -11.055 7.486 34.466 1.00 80.44 200 PHE A O 1
ATOM 1620 N N . HIS A 1 201 ? -10.501 9.542 35.239 1.00 69.19 201 HIS A N 1
ATOM 1621 C CA . HIS A 1 201 ? -9.074 9.557 34.920 1.00 69.19 201 HIS A CA 1
ATOM 1622 C C . HIS A 1 201 ? -8.264 9.697 36.208 1.00 69.19 201 HIS A C 1
ATOM 1624 O O . HIS A 1 201 ? -7.215 9.023 36.286 1.00 69.19 201 HIS A O 1
#

Radius of gyration: 26.95 Å; Cα contacts (8 Å, |Δi|>4): 103; chains: 1; bounding box: 51×43×67 Å

Nearest PDB structures (foldseek):
  2n4q-assembly1_B  TM=6.425E-01  e=8.468E+00  Homo sapiens
  8tlv-assembly1_A  TM=5.171E-01  e=5.084E+00  Escherichia coli K-12
  8tlw-assembly1_A  TM=4.813E-01  e=6.905E+00  Escherichia coli K-12

Secondary structure (DSSP, 8-state):
--HHHHHHHHHHH-HHHHHHSTTTHHHHHH--SHHHHHHHHHHHHHHHHH-TTS-HHHHHHHHHHHH-HHHHHHHHHHHHHTS-HHHHHHHHHHHHHHHHHHHHHHTT--S--HHHHHHHHHHHHHHHS-----THHHH-TTHHHHHHHHHHHHT--HHHHHHHHHHHHHHTTT----S-----GGGS-HHHHHHHHGGG-

Solvent-accessible surface area (backbone atoms only — not comparable to full-atom values): 11957 Å² total; per-residue (Å²): 122,55,71,60,58,51,53,53,47,45,42,70,70,36,73,63,39,36,66,55,42,62,95,41,56,68,68,61,68,66,44,88,48,65,66,54,39,51,66,52,47,49,59,46,50,52,49,53,68,66,36,80,91,49,57,65,66,63,45,48,54,42,54,33,53,70,46,32,54,69,61,52,49,62,70,40,44,68,58,46,70,72,38,56,74,72,50,35,50,53,51,53,50,52,56,49,50,53,48,54,55,46,44,74,76,55,47,91,63,75,62,63,50,71,68,59,52,50,51,53,51,52,54,50,49,63,68,68,43,86,67,88,68,60,60,65,62,76,74,36,90,63,40,62,54,50,57,53,40,55,60,51,58,78,72,49,51,74,69,46,52,52,52,48,51,51,57,52,29,69,73,44,83,76,57,79,83,74,97,73,80,91,78,66,70,88,79,54,54,68,73,56,48,55,56,53,47,63,68,80,110

Sequence (201 aa):
MDIITLLKVLTVISPETQVIFQGHYEEVLQCKTIEEMMYCFGPIMTRFFLDEAIPYEKRYEIFAAFGDHKKMIARLEPLLNALDPQNTGTIKTFINDIQIIKSGFCGHLSTPNEEMFQHFLDYHKEIIAPKEYNISHMVDPFYAPISQLTEKMKCATPTQLSQVAQVLSMEHKGMVFEDDIELDLNTLSTPILLRLLTIFH

Organism: NCBI:txid370355

Foldseek 3Di:
DAPLVLVLVVCVPDPLSVVLCPVPSVCSVPDPDPVSNCVSNPVSLLCVLQPPVDDNVSSVVSVQVVLQLVVVVVVCVVVLVVDDPVRNVVVVVVSVVVVVVCCVVPPPPSTDDPVNSVVVNVVSCVVPVPDPPVVCCVPDPLNVLVVLLVVLVVVDDPVLVVVLVVLVCVVVPDDDDDPDDDDDSVPDDPVSSVVSSVSSD

Mean predicted aligned error: 16.15 Å